Protein AF-A0ABD1EW38-F1 (afdb_monomer_lite)

Radius of gyration: 44.21 Å; chains: 1; bounding box: 106×52×132 Å

Sequence (226 aa):
MSGFGDNFDQGDVDPAAEFLAREQNELAGLEDELKPVAGTNVLINGDEPSNSAGSFEMIDNFEQDGFEKKDHSEQDNGLYDVKQENTYDAPSGVSPPASLRQPREEPEKIKKWREEQVKRLEEKDREEERKKEELREKAKKELEDWYRNHEETIAKTKAANRDAAKNAEKQFVADDDEIQPGTEWERIAKLCDFNPKAKPGSKDVSRLRSIILQMKQNPVTIKNKA

Foldseek 3Di:
DDDDDDDPPPDPCPPVNVVVVVVVVVVVVVVVVPDPPDDPPPDDDDDDDDDDPDDDDDPDDDDDDDDDDDDPPDDDDDDPPPPDDDDDDDDDDDDDPPPPPDPPPPPVVVVVVVVVVVVVVVVVVVVVVVVVVVVVVVVVVVVVVVVVVVVVVVVVVVVVVVVVVVVVVVVVVVLVPDPDPQCVLVNVLVPDDPPPDDDPPDDDCVVVNVVSVVCVVDPDPDDPDD

Structure (mmCIF, N/CA/C/O backbone):
data_AF-A0ABD1EW38-F1
#
_entry.id   AF-A0ABD1EW38-F1
#
loop_
_atom_site.group_PDB
_atom_site.id
_atom_site.type_symbol
_a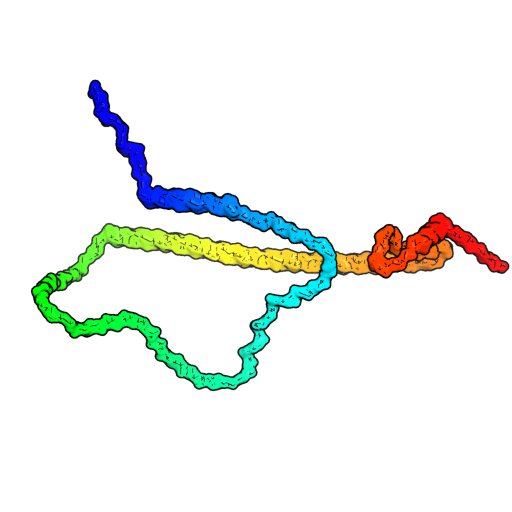tom_site.label_atom_id
_atom_site.label_alt_id
_atom_site.label_comp_id
_atom_site.label_asym_id
_atom_site.label_entity_id
_atom_site.label_seq_id
_atom_site.pdbx_PDB_ins_code
_atom_site.Cartn_x
_atom_site.Cartn_y
_atom_site.Cartn_z
_atom_site.occupancy
_atom_site.B_iso_or_equiv
_atom_site.auth_seq_id
_atom_site.auth_comp_id
_atom_site.auth_asym_id
_atom_site.auth_atom_id
_atom_site.pdbx_PDB_model_num
ATOM 1 N N . MET A 1 1 ? 68.117 39.600 -29.778 1.00 42.19 1 MET A N 1
ATOM 2 C CA . MET A 1 1 ? 66.986 39.653 -30.729 1.00 42.19 1 MET A CA 1
ATOM 3 C C . MET A 1 1 ? 66.535 38.208 -30.913 1.00 42.19 1 MET A C 1
ATOM 5 O O . MET A 1 1 ? 67.175 37.501 -31.669 1.00 42.19 1 MET A O 1
ATOM 9 N N . SER A 1 2 ? 65.753 37.604 -30.014 1.00 48.47 2 SER A N 1
ATOM 10 C CA . SER A 1 2 ? 64.351 37.871 -29.628 1.00 48.47 2 SER A CA 1
ATOM 11 C C . SER A 1 2 ? 63.367 37.745 -30.783 1.00 48.47 2 SER A C 1
ATOM 13 O O . SER A 1 2 ? 63.403 38.571 -31.688 1.00 48.47 2 SER A O 1
ATOM 15 N N . GLY A 1 3 ? 62.445 36.786 -30.640 1.00 49.97 3 GLY A N 1
ATOM 16 C CA . GLY A 1 3 ? 61.087 36.880 -31.171 1.00 49.97 3 GLY A CA 1
ATOM 17 C C . GLY A 1 3 ? 60.765 35.942 -32.325 1.00 49.97 3 GLY A C 1
ATOM 18 O O . GLY A 1 3 ? 60.740 36.395 -33.454 1.00 49.97 3 GLY A O 1
ATOM 19 N N . PHE A 1 4 ? 60.510 34.666 -32.031 1.00 47.41 4 PHE A N 1
ATOM 20 C CA . PHE A 1 4 ? 59.337 33.916 -32.518 1.00 47.41 4 PHE A CA 1
ATOM 21 C C . PHE A 1 4 ? 59.306 32.568 -31.780 1.00 47.41 4 PHE A C 1
ATOM 23 O O . PHE A 1 4 ? 59.492 31.493 -32.340 1.00 47.41 4 PHE A O 1
ATOM 30 N N . GLY A 1 5 ? 59.185 32.666 -30.456 1.00 47.59 5 GLY A N 1
ATOM 31 C CA . GLY A 1 5 ? 58.653 31.577 -29.657 1.00 47.59 5 GLY A CA 1
ATOM 32 C C . GLY A 1 5 ? 57.132 31.678 -29.673 1.00 47.59 5 GLY A C 1
ATOM 33 O O . GLY A 1 5 ? 56.605 32.787 -29.703 1.00 47.59 5 GLY A O 1
ATOM 34 N N . ASP A 1 6 ? 56.496 30.512 -29.622 1.00 52.41 6 ASP A N 1
ATOM 35 C CA . ASP A 1 6 ? 55.232 30.305 -28.918 1.00 52.41 6 ASP A CA 1
ATOM 36 C C . ASP A 1 6 ? 53.988 30.984 -29.514 1.00 52.41 6 ASP A C 1
ATOM 38 O O . ASP A 1 6 ? 53.591 32.053 -29.064 1.00 52.41 6 ASP A O 1
ATOM 42 N N . ASN A 1 7 ? 53.366 30.371 -30.539 1.00 46.62 7 ASN A N 1
ATOM 43 C CA . ASN A 1 7 ? 51.947 30.646 -30.832 1.00 46.62 7 ASN A CA 1
ATOM 44 C C . ASN A 1 7 ? 51.207 29.608 -31.710 1.00 46.62 7 ASN A C 1
ATOM 46 O O . ASN A 1 7 ? 50.314 29.980 -32.467 1.00 46.62 7 ASN A O 1
ATOM 50 N N . PHE A 1 8 ? 51.549 28.318 -31.636 1.00 43.34 8 PHE A N 1
ATOM 51 C CA . PHE A 1 8 ? 50.731 27.250 -32.249 1.00 43.34 8 PHE A CA 1
ATOM 52 C C . PHE A 1 8 ? 50.238 26.217 -31.225 1.00 43.34 8 PHE A C 1
ATOM 54 O O . PHE A 1 8 ? 49.874 25.110 -31.594 1.00 43.34 8 PHE A O 1
ATOM 61 N N . ASP A 1 9 ? 50.183 26.601 -29.947 1.00 47.38 9 ASP A N 1
ATOM 62 C CA . ASP A 1 9 ? 49.444 25.874 -28.905 1.00 47.38 9 ASP A CA 1
ATOM 63 C C . ASP A 1 9 ? 48.069 26.525 -28.660 1.00 47.38 9 ASP A C 1
ATOM 65 O O . ASP A 1 9 ? 47.615 26.715 -27.536 1.00 47.38 9 ASP A O 1
ATOM 69 N N . GLN A 1 10 ? 47.399 26.936 -29.741 1.00 47.84 10 GLN A N 1
ATOM 70 C CA . GLN A 1 10 ? 45.952 27.120 -29.712 1.00 47.84 10 GLN A CA 1
ATOM 71 C C . GLN A 1 10 ? 45.362 25.795 -30.156 1.00 47.84 10 GLN A C 1
ATOM 73 O O . GLN A 1 10 ? 45.361 25.485 -31.343 1.00 47.84 10 GLN A O 1
ATOM 78 N N . GLY A 1 11 ? 44.963 25.001 -29.161 1.00 50.56 11 GLY A N 1
ATOM 79 C CA . GLY A 1 11 ? 44.385 23.684 -29.352 1.00 50.56 11 GLY A CA 1
ATOM 80 C C . GLY A 1 11 ? 43.348 23.695 -30.464 1.00 50.56 11 GLY A C 1
ATOM 81 O O . GLY A 1 11 ? 42.432 24.518 -30.461 1.00 50.56 11 GLY A O 1
ATOM 82 N N . ASP A 1 12 ? 43.520 22.767 -31.401 1.00 53.47 12 ASP A N 1
ATOM 83 C CA . ASP A 1 12 ? 42.528 22.400 -32.400 1.00 53.47 12 ASP A CA 1
ATOM 84 C C . ASP A 1 12 ? 41.278 21.883 -31.671 1.00 53.47 12 ASP A C 1
ATOM 86 O O . ASP A 1 12 ? 41.083 20.681 -31.474 1.00 53.47 12 ASP A O 1
ATOM 90 N N . VAL A 1 13 ? 40.438 22.805 -31.199 1.00 58.38 13 VAL A N 1
ATOM 91 C CA . VAL A 1 13 ? 39.078 22.492 -30.785 1.00 58.38 13 VAL A CA 1
ATOM 92 C C . VAL A 1 13 ? 38.350 22.166 -32.078 1.00 58.38 13 VAL A C 1
ATOM 94 O O . VAL A 1 13 ? 38.091 23.043 -32.899 1.00 58.38 13 VAL A O 1
ATOM 97 N N . ASP A 1 14 ? 38.111 20.875 -32.292 1.00 75.50 14 ASP A N 1
ATOM 98 C CA . ASP A 1 14 ? 37.293 20.370 -33.389 1.00 75.50 14 ASP A CA 1
ATOM 99 C C . ASP A 1 14 ? 36.022 21.238 -33.500 1.00 75.50 14 ASP A C 1
ATOM 101 O O . ASP A 1 14 ? 35.303 21.377 -32.506 1.00 75.50 14 ASP A O 1
ATOM 105 N N . PRO A 1 15 ? 35.712 21.835 -34.665 1.00 77.31 15 PRO A N 1
ATOM 106 C CA . PRO A 1 15 ? 34.480 22.599 -34.857 1.00 77.31 15 PRO A CA 1
ATOM 107 C C . PRO A 1 15 ? 33.218 21.819 -34.449 1.00 77.31 15 PRO A C 1
ATOM 109 O O . PRO A 1 15 ? 32.228 22.415 -34.020 1.00 77.31 15 PRO A O 1
ATOM 112 N N . ALA A 1 16 ? 33.249 20.482 -34.525 1.00 70.31 16 ALA A N 1
ATOM 113 C CA . ALA A 1 16 ? 32.180 19.629 -34.015 1.00 70.31 16 ALA A CA 1
ATOM 114 C C . ALA A 1 16 ? 32.155 19.547 -32.477 1.00 70.31 16 ALA A C 1
ATOM 116 O O . ALA A 1 16 ? 31.078 19.430 -31.895 1.00 70.31 16 ALA A O 1
ATOM 117 N N . ALA A 1 17 ? 33.306 19.642 -31.807 1.00 77.62 17 ALA A N 1
ATOM 118 C CA . ALA A 1 17 ? 33.390 19.723 -30.351 1.00 77.62 17 ALA A CA 1
ATOM 119 C C . ALA A 1 17 ? 32.891 21.076 -29.826 1.00 77.62 17 ALA A C 1
ATOM 121 O O . ALA A 1 17 ? 32.200 21.104 -28.811 1.00 77.62 17 ALA A O 1
ATOM 122 N N . GLU A 1 18 ? 33.164 22.180 -30.529 1.00 79.56 18 GLU A N 1
ATOM 123 C CA . GLU A 1 18 ? 32.592 23.491 -30.191 1.00 79.56 18 GLU A CA 1
ATOM 124 C C . GLU A 1 18 ? 31.064 23.492 -30.364 1.00 79.56 18 GLU A C 1
ATOM 126 O O . GLU A 1 18 ? 30.341 23.976 -29.493 1.00 79.56 18 GLU A O 1
ATOM 131 N N . PHE A 1 19 ? 30.558 22.870 -31.436 1.00 79.12 19 PHE A N 1
ATOM 132 C CA . PHE A 1 19 ? 29.121 22.683 -31.652 1.00 79.12 19 PHE A CA 1
ATOM 133 C C . PHE A 1 19 ? 28.476 21.811 -30.563 1.00 79.12 19 PHE A C 1
ATOM 135 O O . PHE A 1 19 ? 27.473 22.208 -29.979 1.00 79.12 19 PHE A O 1
ATOM 142 N N . LEU A 1 20 ? 29.071 20.662 -30.224 1.00 81.81 20 LEU A N 1
ATOM 143 C CA . LEU A 1 20 ? 28.565 19.782 -29.164 1.00 81.81 20 LEU A CA 1
ATOM 144 C C . LEU A 1 20 ? 28.607 20.445 -27.784 1.00 81.81 20 LEU A C 1
ATOM 146 O O . LEU A 1 20 ? 27.665 20.285 -27.014 1.00 81.81 20 LEU A O 1
ATOM 150 N N . ALA A 1 21 ? 29.662 21.200 -27.471 1.00 80.56 21 ALA A N 1
ATOM 151 C CA . ALA A 1 21 ? 29.764 21.938 -26.216 1.00 80.56 21 ALA A CA 1
ATOM 152 C C . ALA A 1 21 ? 28.725 23.066 -26.139 1.00 80.56 21 ALA A C 1
ATOM 154 O O . ALA A 1 21 ? 28.136 23.291 -25.082 1.00 80.56 21 ALA A O 1
ATOM 155 N N . ARG A 1 22 ? 28.466 23.746 -27.262 1.00 81.31 22 ARG A N 1
ATOM 156 C CA . ARG A 1 22 ? 27.422 24.766 -27.368 1.00 81.31 22 ARG A CA 1
ATOM 157 C C . ARG A 1 22 ? 26.030 24.170 -27.157 1.00 81.31 22 ARG A C 1
ATOM 159 O O . ARG A 1 22 ? 25.308 24.675 -26.305 1.00 81.31 22 ARG A O 1
ATOM 166 N N . GLU A 1 23 ? 25.699 23.081 -27.851 1.00 83.00 23 GLU A N 1
ATOM 167 C CA . GLU A 1 23 ? 24.417 22.379 -27.688 1.00 83.00 23 GLU A CA 1
ATOM 168 C C . GLU A 1 23 ? 24.257 21.817 -26.266 1.00 83.00 23 GLU A C 1
ATOM 170 O O . GLU A 1 23 ? 23.194 21.938 -25.665 1.00 83.00 23 GLU A O 1
ATOM 175 N N . GLN A 1 24 ? 25.320 21.261 -25.673 1.00 78.31 24 GLN A N 1
ATOM 176 C CA . GLN A 1 24 ? 25.288 20.780 -24.288 1.00 78.31 24 GLN A CA 1
ATOM 177 C C . GLN A 1 24 ? 25.062 21.908 -23.278 1.00 78.31 24 GLN A C 1
ATOM 179 O O . GLN A 1 24 ? 24.311 21.719 -22.326 1.00 78.31 24 GLN A O 1
ATOM 184 N N . ASN A 1 25 ? 25.680 23.073 -23.473 1.00 78.75 25 ASN A N 1
ATOM 185 C CA . ASN A 1 25 ? 25.499 24.215 -22.579 1.00 78.75 25 ASN A CA 1
ATOM 186 C C . ASN A 1 25 ? 24.108 24.862 -22.742 1.00 78.75 25 ASN A C 1
ATOM 188 O O . ASN A 1 25 ? 23.533 25.337 -21.765 1.00 78.75 25 ASN A O 1
ATOM 192 N N . GLU A 1 26 ? 23.548 24.843 -23.956 1.00 74.19 26 GLU A N 1
ATOM 193 C CA . GLU A 1 26 ? 22.181 25.298 -24.245 1.00 74.19 26 GLU A CA 1
ATOM 194 C C . GLU A 1 26 ? 21.123 24.360 -23.627 1.00 74.19 26 GLU A C 1
ATOM 196 O O . GLU A 1 26 ? 20.129 24.833 -23.078 1.00 74.19 26 GLU A O 1
ATOM 201 N N . LEU A 1 27 ? 21.378 23.045 -23.599 1.00 63.34 27 LEU A N 1
ATOM 202 C CA . LEU A 1 27 ? 20.527 22.061 -22.914 1.00 63.34 27 LEU A CA 1
ATOM 203 C C . LEU A 1 27 ? 20.712 22.018 -21.389 1.00 63.34 27 LEU A C 1
ATOM 205 O O . LEU A 1 27 ? 19.748 21.738 -20.677 1.00 63.34 27 LEU A O 1
ATOM 209 N N . ALA A 1 28 ? 21.905 22.312 -20.867 1.00 65.62 28 ALA A N 1
ATOM 210 C CA . ALA A 1 28 ? 22.170 22.311 -19.425 1.00 65.62 28 ALA A CA 1
ATOM 211 C C . ALA A 1 28 ? 21.351 23.375 -18.668 1.00 65.62 28 ALA A C 1
ATOM 213 O O . ALA A 1 28 ? 21.029 23.190 -17.497 1.00 65.62 28 ALA A O 1
ATOM 214 N N . GLY A 1 29 ? 20.949 24.462 -19.338 1.00 58.62 29 GLY A N 1
ATOM 215 C CA . GLY A 1 29 ? 20.057 25.475 -18.763 1.00 58.62 29 GLY A CA 1
ATOM 216 C C . GLY A 1 29 ? 18.601 25.019 -18.585 1.00 58.62 29 GLY A C 1
ATOM 217 O O . GLY A 1 29 ? 17.886 25.596 -17.769 1.00 58.62 29 GLY A O 1
ATOM 218 N N . LEU A 1 30 ? 18.162 23.976 -19.303 1.00 54.97 30 LEU A N 1
ATOM 219 C CA . LEU A 1 30 ? 16.792 23.443 -19.227 1.00 54.97 30 LEU A CA 1
ATOM 220 C C . LEU A 1 30 ? 16.596 22.429 -18.087 1.00 54.97 30 LEU A C 1
ATOM 222 O O . LEU A 1 30 ? 15.458 22.173 -17.693 1.00 54.97 30 LEU A O 1
ATOM 226 N N . GLU A 1 31 ? 17.676 21.869 -17.531 1.00 56.38 31 GLU A N 1
ATOM 227 C CA . GLU A 1 31 ? 17.612 20.946 -16.387 1.00 56.38 31 GLU A CA 1
ATOM 228 C C . GLU A 1 31 ? 17.231 21.678 -15.084 1.00 56.38 31 GLU A C 1
ATOM 230 O O . GLU A 1 31 ? 16.456 21.151 -14.288 1.00 56.38 31 GLU A O 1
ATOM 235 N N . ASP A 1 32 ? 17.671 22.931 -14.910 1.00 57.16 32 ASP A N 1
ATOM 236 C CA . ASP A 1 32 ? 17.300 23.774 -13.760 1.00 57.16 32 ASP A CA 1
ATOM 237 C C . ASP A 1 32 ? 15.890 24.397 -13.883 1.00 57.16 32 ASP A C 1
ATOM 239 O O . ASP A 1 32 ? 15.266 24.742 -12.870 1.00 57.16 32 ASP A O 1
ATOM 243 N N . GLU A 1 33 ? 15.355 24.531 -15.105 1.00 55.47 33 GLU A N 1
ATOM 244 C CA . GLU A 1 33 ? 14.000 25.055 -15.357 1.00 55.47 33 GLU A CA 1
ATOM 245 C C . GLU A 1 33 ? 12.916 23.960 -15.251 1.00 55.47 33 GLU A C 1
ATOM 247 O O . GLU A 1 33 ? 11.763 24.243 -14.912 1.00 55.47 33 GLU A O 1
ATOM 252 N N . LEU A 1 34 ? 13.298 22.685 -15.407 1.00 54.19 34 LEU A N 1
ATOM 253 C CA . LEU A 1 34 ? 12.476 21.509 -15.106 1.00 54.19 34 LEU A CA 1
ATOM 254 C C . LEU A 1 34 ? 12.594 21.106 -13.628 1.00 54.19 34 LEU A C 1
ATOM 256 O O . LEU A 1 34 ? 12.925 19.970 -13.283 1.00 54.19 34 LEU A O 1
ATOM 260 N N . LYS A 1 35 ? 12.236 22.018 -12.715 1.00 53.41 35 LYS A N 1
ATOM 261 C CA . LYS A 1 35 ? 11.904 21.598 -11.347 1.00 53.41 35 LYS A CA 1
ATOM 262 C C . LYS A 1 35 ? 10.768 20.572 -11.422 1.00 53.41 35 LYS A C 1
ATOM 264 O O . LYS A 1 35 ? 9.719 20.890 -11.992 1.00 53.41 35 LYS A O 1
ATOM 269 N N . PRO A 1 36 ? 10.895 19.382 -10.806 1.00 47.97 36 PRO A N 1
ATOM 270 C CA . PRO A 1 36 ? 9.733 18.538 -10.601 1.00 47.97 36 PRO A CA 1
ATOM 271 C C . PRO A 1 36 ? 8.725 19.359 -9.799 1.00 47.97 36 PRO A C 1
ATOM 273 O O . PRO A 1 36 ? 9.062 19.912 -8.748 1.00 47.97 36 PRO A O 1
ATOM 276 N N . VAL A 1 37 ? 7.491 19.458 -10.296 1.00 46.19 37 VAL A N 1
ATOM 277 C CA . VAL A 1 37 ? 6.348 19.943 -9.518 1.00 46.19 37 VAL A CA 1
ATOM 278 C C . VAL A 1 37 ? 6.114 18.932 -8.394 1.00 46.19 37 VAL A C 1
ATOM 280 O O . VAL A 1 37 ? 5.260 18.053 -8.458 1.00 46.19 37 VAL A O 1
ATOM 283 N N . ALA A 1 38 ? 6.938 19.024 -7.357 1.00 48.84 38 ALA A N 1
ATOM 284 C CA . ALA A 1 38 ? 6.655 18.476 -6.055 1.00 48.84 38 ALA A CA 1
ATOM 285 C C . ALA A 1 38 ? 5.556 19.351 -5.449 1.00 48.84 38 ALA A C 1
ATOM 287 O O . ALA A 1 38 ? 5.786 20.500 -5.076 1.00 48.84 38 ALA A O 1
ATOM 288 N N . GLY A 1 39 ? 4.354 18.786 -5.364 1.00 46.09 39 GLY A N 1
ATOM 289 C CA . GLY A 1 39 ? 3.321 19.248 -4.447 1.00 46.09 39 GLY A CA 1
ATOM 290 C C . GLY A 1 39 ? 2.478 20.422 -4.935 1.00 46.09 39 GLY A C 1
ATOM 291 O O . GLY A 1 39 ? 2.501 21.497 -4.339 1.00 46.09 39 GLY A O 1
ATOM 292 N N . THR A 1 40 ? 1.588 20.177 -5.898 1.00 33.81 40 THR A N 1
ATOM 293 C CA . THR A 1 40 ? 0.265 20.807 -5.820 1.00 33.81 40 THR A CA 1
ATOM 294 C C . THR A 1 40 ? -0.461 20.213 -4.612 1.00 33.81 40 THR A C 1
ATOM 296 O O . THR A 1 40 ? -1.158 19.205 -4.694 1.00 33.81 40 THR A O 1
ATOM 299 N N . ASN A 1 41 ? -0.279 20.846 -3.452 1.00 42.56 41 ASN A N 1
ATOM 300 C CA . ASN A 1 41 ? -1.211 20.714 -2.341 1.00 42.56 41 ASN A CA 1
ATOM 301 C C . ASN A 1 41 ? -2.560 21.266 -2.808 1.00 42.56 41 ASN A C 1
ATOM 303 O O . ASN A 1 41 ? -2.842 22.460 -2.696 1.00 42.56 41 ASN A O 1
ATOM 307 N N . VAL A 1 42 ? -3.388 20.383 -3.358 1.00 34.72 42 VAL A N 1
ATOM 308 C CA . VAL A 1 42 ? -4.818 20.615 -3.485 1.00 34.72 42 VAL A CA 1
ATOM 309 C C . VAL A 1 42 ? -5.375 20.641 -2.062 1.00 34.72 42 VAL A C 1
ATOM 311 O O . VAL A 1 42 ? -5.525 19.616 -1.402 1.00 34.72 42 VAL A O 1
ATOM 314 N N . LEU A 1 43 ? -5.625 21.853 -1.569 1.00 46.25 43 LEU A N 1
ATOM 315 C CA . LEU A 1 43 ? -6.432 22.096 -0.383 1.00 46.25 43 LEU A CA 1
ATOM 316 C C . LEU A 1 43 ? -7.867 21.647 -0.688 1.00 46.25 43 LEU A C 1
ATOM 318 O O . LEU A 1 43 ? -8.637 22.404 -1.273 1.00 46.25 43 LEU A O 1
ATOM 322 N N . ILE A 1 44 ? -8.233 20.431 -0.287 1.00 33.53 44 ILE A N 1
ATOM 323 C CA . ILE A 1 44 ? -9.638 20.028 -0.177 1.00 33.53 44 ILE A CA 1
AT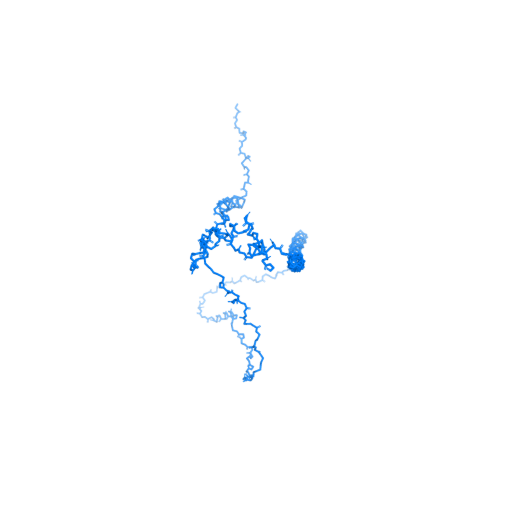OM 324 C C . ILE A 1 44 ? -9.978 19.968 1.309 1.00 33.53 44 ILE A C 1
ATOM 326 O O . ILE A 1 44 ? -9.680 19.012 2.023 1.00 33.53 44 ILE A O 1
ATOM 330 N N . ASN A 1 45 ? -10.587 21.063 1.764 1.00 36.66 45 ASN A N 1
ATOM 331 C CA . ASN A 1 45 ? -11.525 21.026 2.876 1.00 36.66 45 ASN A CA 1
ATOM 332 C C . ASN A 1 45 ? -12.635 20.031 2.518 1.00 36.66 45 ASN A C 1
ATOM 334 O O . ASN A 1 45 ? -13.095 20.009 1.380 1.00 36.66 45 ASN A O 1
ATOM 338 N N . GLY A 1 46 ? -12.997 19.184 3.479 1.00 43.19 46 GLY A N 1
ATOM 339 C CA . GLY A 1 46 ? -13.776 17.979 3.228 1.00 43.19 46 GLY A CA 1
ATOM 340 C C . GLY A 1 46 ? -15.174 18.188 2.654 1.00 43.19 46 GLY A C 1
ATOM 341 O O . GLY A 1 46 ? -15.828 19.179 2.951 1.00 43.19 46 GLY A O 1
ATOM 342 N N . ASP A 1 47 ? -15.624 17.187 1.901 1.00 37.28 47 ASP A N 1
ATOM 343 C CA . ASP A 1 47 ? -16.902 16.505 2.116 1.00 37.28 47 ASP A CA 1
ATOM 344 C C . ASP A 1 47 ? -16.906 15.165 1.345 1.00 37.28 47 ASP A C 1
ATOM 346 O O . ASP A 1 47 ? -16.300 15.075 0.283 1.00 37.28 47 ASP A O 1
ATOM 350 N N . GLU A 1 48 ? -17.534 14.148 1.944 1.00 38.19 48 GLU A N 1
ATOM 351 C CA . GLU A 1 48 ? -17.967 12.814 1.455 1.00 38.19 48 GLU A CA 1
ATOM 352 C C . GLU A 1 48 ? -17.176 11.939 0.434 1.00 38.19 48 GLU A C 1
ATOM 354 O O . GLU A 1 48 ? -16.640 12.407 -0.569 1.00 38.19 48 GLU A O 1
ATOM 359 N N . PRO A 1 49 ? -17.216 10.591 0.590 1.00 45.47 49 PRO A N 1
ATOM 360 C CA . PRO A 1 49 ? -16.684 9.652 -0.392 1.00 45.47 49 PRO A CA 1
ATOM 361 C C . PRO A 1 49 ? -17.738 9.293 -1.457 1.00 45.47 49 PRO A C 1
ATOM 363 O O . PRO A 1 49 ? -18.567 8.406 -1.255 1.00 45.47 49 PRO A O 1
ATOM 366 N N . SER A 1 50 ? -17.669 9.914 -2.635 1.00 41.47 50 SER A N 1
ATOM 367 C CA . SER A 1 50 ? -18.327 9.380 -3.834 1.00 41.47 50 SER A CA 1
ATOM 368 C C . SER A 1 50 ? -17.371 8.443 -4.571 1.00 41.47 50 SER A C 1
ATOM 370 O O . SER A 1 50 ? -16.329 8.862 -5.073 1.00 41.47 50 SER A O 1
ATOM 372 N N . ASN A 1 51 ? -17.746 7.166 -4.654 1.00 51.47 51 ASN A N 1
ATOM 373 C CA . ASN A 1 51 ? -17.113 6.169 -5.511 1.00 51.47 51 ASN A CA 1
ATOM 374 C C . ASN A 1 51 ? -17.039 6.669 -6.964 1.00 51.47 51 ASN A C 1
ATOM 376 O O . ASN A 1 51 ? -18.068 6.919 -7.585 1.00 51.47 51 ASN A O 1
ATOM 380 N N . SER A 1 52 ? -15.832 6.744 -7.521 1.00 46.59 52 SER A N 1
ATOM 381 C CA . SER A 1 52 ? -15.607 6.857 -8.966 1.00 46.59 52 SER A CA 1
ATOM 382 C C . SER A 1 52 ? -14.551 5.837 -9.390 1.00 46.59 52 SER A C 1
ATOM 384 O O . SER A 1 52 ? -13.469 6.177 -9.863 1.00 46.59 52 SER A O 1
ATOM 386 N N . ALA A 1 53 ? -14.871 4.560 -9.183 1.00 47.56 53 ALA A N 1
ATOM 387 C CA . ALA A 1 53 ? -14.281 3.471 -9.946 1.00 47.56 53 ALA A CA 1
ATOM 388 C C . ALA A 1 53 ? -15.062 3.378 -11.265 1.00 47.56 53 ALA A C 1
ATOM 390 O O . ALA A 1 53 ? -16.144 2.805 -11.310 1.00 47.56 53 ALA A O 1
ATOM 391 N N . GLY A 1 54 ? -14.559 4.023 -12.314 1.00 50.28 54 GLY A N 1
ATOM 392 C CA . GLY A 1 54 ? -15.233 4.049 -13.608 1.00 50.28 54 GLY A CA 1
ATOM 393 C C . GLY A 1 54 ? -14.406 4.757 -14.668 1.00 50.28 54 GLY A C 1
ATOM 394 O O . GLY A 1 54 ? -14.757 5.856 -15.073 1.00 50.28 54 GLY A O 1
ATOM 395 N N . SER A 1 55 ? -13.284 4.159 -15.082 1.00 50.22 55 SER A N 1
ATOM 396 C CA . SER A 1 55 ? -12.604 4.533 -16.335 1.00 50.22 55 SER A CA 1
ATO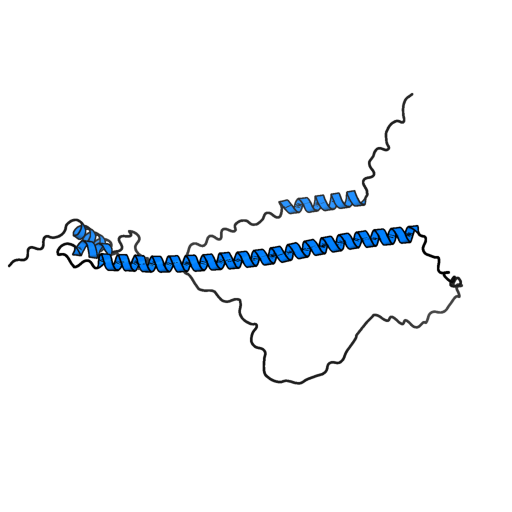M 397 C C . SER A 1 55 ? -11.642 3.447 -16.850 1.00 50.22 55 SER A C 1
ATOM 399 O O . SER A 1 55 ? -10.581 3.760 -17.390 1.00 50.22 55 SER A O 1
ATOM 401 N N . PHE A 1 56 ? -11.981 2.166 -16.688 1.00 41.78 56 PHE A N 1
ATOM 402 C CA . PHE A 1 56 ? -11.272 1.086 -17.382 1.00 41.78 56 PHE A CA 1
ATOM 403 C C . PHE A 1 56 ? -12.202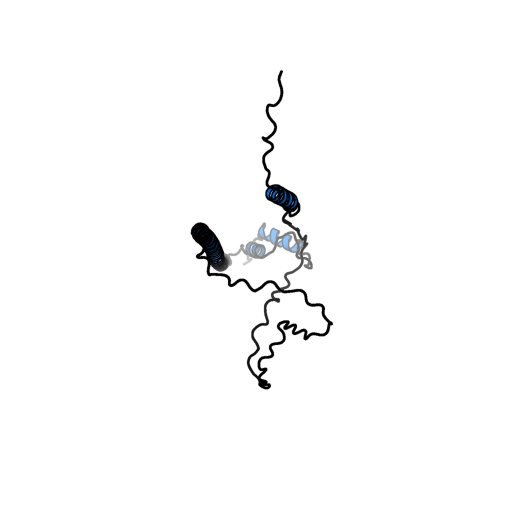 -0.103 -17.634 1.00 41.78 56 PHE A C 1
ATOM 405 O O . PHE A 1 56 ? -12.059 -1.153 -17.028 1.00 41.78 56 PHE A O 1
ATOM 412 N N . GLU A 1 57 ? -13.183 0.075 -18.513 1.00 46.41 57 GLU A N 1
ATOM 413 C CA . GLU A 1 57 ? -13.882 -1.031 -19.172 1.00 46.41 57 GLU A CA 1
ATOM 414 C C . GLU A 1 57 ? -14.175 -0.584 -20.608 1.00 46.41 57 GLU A C 1
ATOM 416 O O . GLU A 1 57 ? -14.533 0.580 -20.790 1.00 46.41 57 GLU A O 1
ATOM 421 N N . MET A 1 58 ? -13.964 -1.480 -21.591 1.00 55.78 58 MET A N 1
ATOM 422 C CA . MET A 1 58 ? -14.590 -1.575 -22.939 1.00 55.78 58 MET A CA 1
ATOM 423 C C . MET A 1 58 ? -13.641 -2.165 -24.012 1.00 55.78 58 MET A C 1
ATOM 425 O O . MET A 1 58 ? -13.505 -1.610 -25.099 1.00 55.78 58 MET A O 1
ATOM 429 N N . ILE A 1 59 ? -13.011 -3.318 -23.749 1.00 50.44 59 ILE A N 1
ATOM 430 C CA . ILE A 1 59 ? -12.512 -4.212 -24.814 1.00 50.44 59 ILE A CA 1
ATOM 431 C C . ILE A 1 59 ? -12.838 -5.651 -24.410 1.00 50.44 59 ILE A C 1
ATOM 433 O O . ILE A 1 59 ? -11.971 -6.369 -23.937 1.00 50.44 59 ILE A O 1
ATOM 437 N N . ASP A 1 60 ? -14.108 -6.038 -24.522 1.00 45.62 60 ASP A N 1
ATOM 438 C CA . ASP A 1 60 ? -14.499 -7.452 -24.602 1.00 45.62 60 ASP A CA 1
ATOM 439 C C . ASP A 1 60 ? -15.958 -7.550 -25.073 1.00 45.62 60 ASP A C 1
ATOM 441 O O . ASP A 1 60 ? -16.862 -7.785 -24.282 1.00 45.62 60 ASP A O 1
ATOM 445 N N . ASN A 1 61 ? -16.218 -7.236 -26.353 1.00 44.09 61 ASN A N 1
ATOM 446 C CA . ASN A 1 61 ? -17.472 -7.619 -27.024 1.00 44.09 61 ASN A CA 1
ATOM 447 C C . ASN A 1 61 ? -17.419 -7.408 -28.555 1.00 44.09 61 ASN A C 1
ATOM 449 O O . ASN A 1 61 ? -18.094 -6.532 -29.097 1.00 44.09 61 ASN A O 1
ATOM 453 N N . PHE A 1 62 ? -16.624 -8.198 -29.284 1.00 38.97 62 PHE A N 1
ATOM 454 C CA . PHE A 1 62 ? -16.781 -8.276 -30.745 1.00 38.97 62 PHE A CA 1
ATOM 455 C C . PHE A 1 62 ? -16.502 -9.681 -31.288 1.00 38.97 62 PHE A C 1
ATOM 457 O O . PHE A 1 62 ? -15.624 -9.889 -32.119 1.00 38.97 62 PHE A O 1
ATOM 464 N N . GLU A 1 63 ? -17.290 -10.652 -30.832 1.00 38.53 63 GLU A N 1
ATOM 465 C CA . GLU A 1 63 ? -17.569 -11.848 -31.621 1.00 38.53 63 GLU A CA 1
ATOM 466 C C . GLU A 1 63 ? -19.080 -11.951 -31.855 1.00 38.53 63 GLU A C 1
ATOM 468 O O . GLU A 1 63 ? -19.871 -11.816 -30.925 1.00 38.53 63 GLU A O 1
ATOM 473 N N . GLN A 1 64 ? -19.419 -12.231 -33.121 1.00 38.69 64 GLN A N 1
ATOM 474 C CA . GLN A 1 64 ? -20.685 -12.788 -33.609 1.00 38.69 64 GLN A CA 1
ATOM 475 C C . GLN A 1 64 ? -21.817 -11.801 -33.987 1.00 38.69 64 GLN A C 1
ATOM 477 O O . GLN A 1 64 ? -22.736 -11.557 -33.219 1.00 38.69 64 GLN A O 1
ATOM 482 N N . ASP A 1 65 ? -21.792 -11.264 -35.220 1.00 33.75 65 ASP A N 1
ATOM 483 C CA . ASP A 1 65 ? -22.600 -11.819 -36.331 1.00 33.75 65 ASP A CA 1
ATOM 484 C C . ASP A 1 65 ? -22.494 -11.008 -37.651 1.00 33.75 65 ASP A C 1
ATOM 486 O O . ASP A 1 65 ? -22.782 -9.818 -37.724 1.00 33.75 65 ASP A O 1
ATOM 490 N N . GLY A 1 66 ? -22.067 -11.722 -38.702 1.00 39.22 66 GLY A N 1
ATOM 491 C CA . GLY A 1 66 ? -22.278 -11.544 -40.149 1.00 39.22 66 GLY A CA 1
ATOM 492 C C . GLY A 1 66 ? -22.433 -10.164 -40.812 1.00 39.22 66 GLY A C 1
ATOM 493 O O . GLY A 1 66 ? -23.536 -9.631 -40.853 1.00 39.22 66 GLY A O 1
ATOM 494 N N . PHE A 1 67 ? -21.417 -9.742 -41.586 1.00 32.56 67 PHE A N 1
ATOM 495 C CA . PHE A 1 67 ? -21.640 -9.158 -42.924 1.00 32.56 67 PHE A CA 1
ATOM 496 C C . PHE A 1 67 ? -20.391 -9.248 -43.838 1.00 32.56 67 PHE A C 1
ATOM 498 O O . PHE A 1 67 ? -19.328 -8.737 -43.511 1.00 32.56 67 PHE A O 1
ATOM 505 N N . GLU A 1 68 ? -20.564 -9.957 -44.960 1.00 32.81 68 GLU A N 1
ATOM 506 C CA . GLU A 1 68 ? -19.807 -10.036 -46.229 1.00 32.81 68 GLU A CA 1
ATOM 507 C C . GLU A 1 68 ? -18.265 -9.925 -46.288 1.00 32.81 68 GLU A C 1
ATOM 509 O O . GLU A 1 68 ? -17.653 -8.871 -46.132 1.00 32.81 68 GLU A O 1
ATOM 514 N N . LYS A 1 69 ? -17.646 -11.029 -46.741 1.00 48.19 69 LYS A N 1
ATOM 515 C CA . LYS A 1 69 ? -16.303 -11.069 -47.337 1.00 48.19 69 LYS A CA 1
ATOM 516 C C . LYS A 1 69 ? -16.252 -10.214 -48.607 1.00 48.19 69 LYS A C 1
ATOM 518 O O . LYS A 1 69 ? -16.891 -10.556 -49.601 1.00 48.19 69 LYS A O 1
ATOM 523 N N . LYS A 1 70 ? -15.395 -9.196 -48.613 1.00 38.53 70 LYS A N 1
ATOM 524 C CA . LYS A 1 70 ? -14.853 -8.605 -49.838 1.00 38.53 70 LYS A CA 1
ATOM 525 C C . LYS A 1 70 ? -13.335 -8.736 -49.788 1.00 38.53 70 LYS A C 1
ATOM 527 O O . LYS A 1 70 ? -12.679 -8.047 -49.013 1.00 38.53 70 LYS A O 1
ATOM 532 N N . ASP A 1 71 ? -12.810 -9.668 -50.581 1.00 37.19 71 ASP A N 1
ATOM 533 C CA . ASP A 1 71 ? -11.390 -9.739 -50.921 1.00 37.19 71 ASP A CA 1
ATOM 534 C C . ASP A 1 71 ? -10.984 -8.396 -51.534 1.00 37.19 71 ASP A C 1
ATOM 536 O O . ASP A 1 71 ? -11.348 -8.080 -52.668 1.00 37.19 71 ASP A O 1
ATOM 540 N N . HIS A 1 72 ? -10.254 -7.586 -50.771 1.00 37.94 72 HIS A N 1
ATOM 541 C CA . HIS A 1 72 ? -9.488 -6.480 -51.322 1.00 37.94 72 HIS A CA 1
ATOM 542 C C . HIS A 1 72 ? -8.068 -6.981 -51.554 1.00 37.94 72 HIS A C 1
ATOM 544 O O . HIS A 1 72 ? -7.179 -6.865 -50.715 1.00 37.94 72 HIS A O 1
ATOM 550 N N . SER A 1 73 ? -7.919 -7.588 -52.729 1.00 37.25 73 SER A N 1
ATOM 551 C CA . SER A 1 73 ? -6.660 -7.757 -53.436 1.00 37.25 73 SER A CA 1
ATOM 552 C C . SER A 1 73 ? -5.831 -6.473 -53.385 1.00 37.25 73 SER A C 1
ATOM 554 O O . SER A 1 73 ? -6.341 -5.399 -53.713 1.00 37.25 73 SER A O 1
ATOM 556 N N . GLU A 1 74 ? -4.569 -6.630 -52.997 1.00 47.59 74 GLU A N 1
ATOM 557 C CA . GLU A 1 74 ? -3.393 -5.906 -53.489 1.00 47.59 74 GLU A CA 1
ATOM 558 C C . GLU A 1 74 ? -3.706 -4.708 -54.403 1.00 47.59 74 GLU A C 1
ATOM 560 O O . GLU A 1 74 ? -3.939 -4.854 -55.603 1.00 47.59 74 GLU A O 1
ATOM 565 N N . GLN A 1 75 ? -3.667 -3.505 -53.831 1.00 41.94 75 GLN A N 1
ATOM 566 C CA . GLN A 1 75 ? -3.436 -2.277 -54.588 1.00 41.94 75 GLN A CA 1
ATOM 567 C C . GLN A 1 75 ? -2.257 -1.538 -53.969 1.00 41.94 75 GLN A C 1
ATOM 569 O O . GLN A 1 75 ? -2.390 -0.623 -53.161 1.00 41.94 75 GLN A O 1
ATOM 574 N N . ASP A 1 76 ? -1.090 -2.021 -54.380 1.00 44.44 76 ASP A N 1
ATOM 575 C CA . ASP A 1 76 ? 0.099 -1.226 -54.646 1.00 44.44 76 ASP A CA 1
ATOM 576 C C . ASP A 1 76 ? -0.275 0.052 -55.427 1.00 44.44 76 ASP A C 1
ATOM 578 O O . ASP A 1 76 ? -0.904 -0.012 -56.483 1.00 44.44 76 ASP A O 1
ATOM 582 N N . ASN A 1 77 ? 0.037 1.210 -54.842 1.00 39.88 77 ASN A N 1
ATOM 583 C CA . ASN A 1 77 ? -0.041 2.560 -55.414 1.00 39.88 77 ASN A CA 1
ATOM 584 C C . ASN A 1 77 ? 0.677 3.508 -54.426 1.00 39.88 77 ASN A C 1
ATOM 586 O O . ASN A 1 77 ? 0.198 3.715 -53.318 1.00 39.88 77 ASN A O 1
ATOM 590 N N . GLY A 1 78 ? 1.811 4.140 -54.707 1.00 39.31 78 GLY A N 1
ATOM 591 C CA . GLY A 1 78 ? 2.645 4.091 -55.890 1.00 39.31 78 GLY A CA 1
ATOM 592 C C . GLY A 1 78 ? 4.058 4.535 -55.516 1.00 39.31 78 GLY A C 1
ATOM 593 O O . GLY A 1 78 ? 4.281 5.612 -54.962 1.00 39.31 78 GLY A O 1
ATOM 594 N N . LEU A 1 79 ? 5.011 3.666 -55.835 1.00 37.50 79 LEU A N 1
ATOM 595 C CA . LEU A 1 79 ? 6.403 4.015 -56.049 1.00 37.50 79 LEU A CA 1
ATOM 596 C C . LEU A 1 79 ? 6.460 5.034 -57.195 1.00 37.50 79 LEU A C 1
ATOM 598 O O . LEU A 1 79 ? 5.893 4.810 -58.262 1.00 37.50 79 LEU A O 1
ATOM 602 N N . TYR A 1 80 ? 7.120 6.163 -56.967 1.00 42.81 80 TYR A N 1
ATOM 603 C CA . TYR A 1 80 ? 7.315 7.227 -57.949 1.00 42.81 80 TYR A CA 1
ATOM 604 C C . TYR A 1 80 ? 8.215 6.731 -59.102 1.00 42.81 80 TYR A C 1
ATOM 606 O O . TYR A 1 80 ? 9.417 6.986 -59.121 1.00 42.81 80 TYR A O 1
ATOM 614 N N . ASP A 1 81 ? 7.644 5.995 -60.058 1.00 43.38 81 ASP A N 1
ATOM 615 C CA . ASP A 1 81 ? 8.250 5.696 -61.359 1.00 43.38 81 ASP A CA 1
ATOM 616 C C . ASP A 1 81 ? 7.993 6.885 -62.295 1.00 43.38 81 ASP A C 1
ATOM 618 O O . ASP A 1 81 ? 7.002 6.950 -63.024 1.00 43.38 81 ASP A O 1
ATOM 622 N N . VAL A 1 82 ? 8.872 7.889 -62.238 1.00 40.56 82 VAL A N 1
ATOM 623 C CA . VAL A 1 82 ? 8.911 8.945 -63.255 1.00 40.56 82 VAL A CA 1
ATOM 624 C C . VAL A 1 82 ? 9.610 8.379 -64.491 1.00 40.56 82 VAL A C 1
ATOM 626 O O . VAL A 1 82 ? 10.808 8.562 -64.699 1.00 40.56 82 VAL A O 1
ATOM 629 N N . LYS A 1 83 ? 8.833 7.725 -65.356 1.00 40.47 83 LYS A N 1
ATOM 630 C CA . LYS A 1 83 ? 9.135 7.659 -66.789 1.00 40.47 83 LYS A CA 1
ATOM 631 C C . LYS A 1 83 ? 8.713 8.977 -67.430 1.00 40.47 83 LYS A C 1
ATOM 633 O O . LYS A 1 83 ? 7.563 9.144 -67.826 1.00 40.47 83 LYS A O 1
ATOM 638 N N . GLN A 1 84 ? 9.641 9.925 -67.531 1.00 41.91 84 GLN A N 1
ATOM 639 C CA . GLN A 1 84 ? 9.515 11.017 -68.496 1.00 41.91 84 GLN A CA 1
ATOM 640 C C . GLN A 1 84 ? 10.105 10.547 -69.827 1.00 41.91 84 GLN A C 1
ATOM 642 O O . GLN A 1 84 ? 11.320 10.466 -69.990 1.00 41.91 84 GLN A O 1
ATOM 647 N N . GLU A 1 85 ? 9.223 10.206 -70.766 1.00 39.03 85 GLU A N 1
ATOM 648 C CA . GLU A 1 85 ? 9.578 10.113 -72.178 1.00 39.03 85 GLU A CA 1
ATOM 649 C C . GLU A 1 85 ? 9.821 11.518 -72.761 1.00 39.03 85 GLU A C 1
ATOM 651 O O . GLU A 1 85 ? 9.168 12.499 -72.407 1.00 39.03 85 GLU A O 1
ATOM 656 N N . ASN A 1 86 ? 10.823 11.584 -73.637 1.00 44.91 86 ASN A N 1
ATOM 657 C CA . ASN A 1 86 ? 11.440 12.766 -74.234 1.00 44.91 86 ASN A CA 1
ATOM 658 C C . ASN A 1 86 ? 10.482 13.673 -75.017 1.00 44.91 86 ASN A C 1
ATOM 660 O O . ASN A 1 86 ? 9.736 13.180 -75.856 1.00 44.91 86 ASN A O 1
ATOM 664 N N . THR A 1 87 ? 10.680 14.996 -74.939 1.00 45.69 87 THR A N 1
ATOM 665 C CA . THR A 1 87 ? 10.678 15.888 -76.122 1.00 45.69 87 THR A CA 1
ATOM 666 C C . THR A 1 87 ? 11.410 17.197 -75.799 1.00 45.69 87 THR A C 1
ATOM 668 O O . THR A 1 87 ? 10.768 18.168 -75.425 1.00 45.69 87 THR A O 1
ATOM 671 N N . TYR A 1 88 ? 12.735 17.250 -75.975 1.00 44.94 88 TYR A N 1
ATOM 672 C CA . TYR A 1 88 ? 13.434 18.503 -76.294 1.00 44.94 88 TYR A CA 1
ATOM 673 C C . TYR A 1 88 ? 14.584 18.216 -77.261 1.00 44.94 88 TYR A C 1
ATOM 675 O O . TYR A 1 88 ? 15.367 17.287 -77.074 1.00 44.94 88 TYR A O 1
ATOM 683 N N . ASP A 1 89 ? 14.592 19.004 -78.329 1.00 45.78 89 ASP A N 1
ATOM 684 C CA . ASP A 1 89 ? 15.498 18.981 -79.472 1.00 45.78 89 ASP A CA 1
ATOM 685 C C . ASP A 1 89 ? 16.973 19.165 -79.057 1.00 45.78 89 ASP A C 1
ATOM 687 O O . ASP A 1 89 ? 17.281 19.844 -78.076 1.00 45.78 89 ASP A O 1
ATOM 691 N N . ALA A 1 90 ? 17.883 18.535 -79.798 1.00 45.94 90 ALA A N 1
ATOM 692 C CA . ALA A 1 90 ? 19.305 18.380 -79.466 1.00 45.94 90 ALA A CA 1
ATOM 693 C C . ALA A 1 90 ? 20.103 19.714 -79.442 1.00 45.94 90 ALA A C 1
ATOM 695 O O . ALA A 1 90 ? 19.686 20.710 -80.033 1.00 45.94 90 ALA A O 1
ATOM 696 N N . PRO A 1 91 ? 21.312 19.734 -78.839 1.00 50.44 91 PRO A N 1
ATOM 697 C CA . PRO A 1 91 ? 22.474 19.302 -79.622 1.00 50.44 91 PRO A CA 1
ATOM 698 C C . PRO A 1 91 ? 23.387 18.304 -78.890 1.00 50.44 91 PRO A C 1
ATOM 700 O O . PRO A 1 91 ? 23.667 18.425 -77.700 1.00 50.44 91 PRO A O 1
ATOM 703 N N . SER A 1 92 ? 23.881 17.324 -79.652 1.00 56.03 92 SER A N 1
ATOM 704 C CA . SER A 1 92 ? 24.833 16.282 -79.253 1.00 56.03 92 SER A CA 1
ATOM 705 C C . SER A 1 92 ? 26.009 16.800 -78.416 1.00 56.03 92 SER A C 1
ATOM 707 O O . SER A 1 92 ? 26.965 17.362 -78.948 1.00 56.03 92 SER A O 1
ATOM 709 N N . GLY A 1 93 ? 25.980 16.511 -77.115 1.00 49.56 93 GLY A N 1
ATOM 710 C CA . GLY A 1 93 ? 27.152 16.497 -76.245 1.00 49.56 93 GLY A CA 1
ATOM 711 C C . GLY A 1 93 ? 27.642 15.060 -76.087 1.00 49.56 93 GLY A C 1
ATOM 712 O O . GLY A 1 93 ? 26.936 14.210 -75.552 1.00 49.56 93 GLY A O 1
ATOM 713 N N . VAL A 1 94 ? 28.837 14.774 -76.598 1.00 57.62 94 VAL A N 1
ATOM 714 C CA . VAL A 1 94 ? 29.508 13.469 -76.527 1.00 57.62 94 VAL A CA 1
ATOM 715 C C . VAL A 1 94 ? 29.553 12.975 -75.074 1.00 57.62 94 VAL A C 1
ATOM 717 O O . VAL A 1 94 ? 30.237 13.562 -74.239 1.00 57.62 94 VAL A O 1
ATOM 720 N N . SER A 1 95 ? 28.835 11.893 -74.762 1.00 61.44 95 SER A N 1
ATOM 721 C CA . SER A 1 95 ? 29.003 11.195 -73.483 1.00 61.44 95 SER A CA 1
ATOM 722 C C . SER A 1 95 ? 30.383 10.523 -73.462 1.00 61.44 95 SER A C 1
ATOM 724 O O . SER A 1 95 ? 30.737 9.872 -74.450 1.00 61.44 95 SER A O 1
ATOM 726 N N . PRO A 1 96 ? 31.183 10.645 -72.383 1.00 65.06 96 PRO A N 1
ATOM 727 C CA . PRO A 1 96 ? 32.433 9.902 -72.281 1.00 65.06 96 PRO A CA 1
ATOM 728 C C . PRO A 1 96 ? 32.120 8.399 -72.309 1.00 65.06 96 PRO A C 1
ATOM 730 O O . PRO A 1 96 ? 31.118 7.987 -71.715 1.00 65.06 96 PRO A O 1
ATOM 733 N N . PRO A 1 97 ? 32.941 7.561 -72.966 1.00 60.25 97 PRO A N 1
ATOM 734 C CA . PRO A 1 97 ? 32.699 6.127 -72.997 1.00 60.25 97 PRO A CA 1
ATOM 735 C C . PRO A 1 97 ? 32.631 5.593 -71.564 1.00 60.25 97 PRO A C 1
ATOM 737 O O . PRO A 1 97 ? 33.475 5.935 -70.730 1.00 60.25 97 PRO A O 1
ATOM 740 N N . ALA A 1 98 ? 31.620 4.765 -71.281 1.00 62.91 98 ALA A N 1
ATOM 741 C CA . ALA A 1 98 ? 31.498 4.040 -70.026 1.00 62.91 98 ALA A CA 1
ATOM 742 C C . ALA A 1 98 ? 32.769 3.210 -69.829 1.00 62.91 98 ALA A C 1
ATOM 744 O O . ALA A 1 98 ? 32.949 2.150 -70.426 1.00 62.91 98 ALA A O 1
ATOM 745 N N . SER A 1 99 ? 33.691 3.750 -69.036 1.00 58.41 99 SER A N 1
ATOM 746 C CA . SER A 1 99 ? 34.932 3.081 -68.695 1.00 58.41 99 SER A CA 1
ATOM 747 C C . SER A 1 99 ? 34.543 1.797 -67.976 1.00 58.41 99 SER A C 1
ATOM 749 O O . SER A 1 99 ? 33.951 1.855 -66.895 1.00 58.41 99 SER A O 1
ATOM 751 N N . LEU A 1 100 ? 34.805 0.650 -68.609 1.00 56.97 100 LEU A N 1
ATOM 752 C CA . LEU A 1 100 ? 34.683 -0.666 -67.996 1.00 56.97 100 LEU A CA 1
ATOM 753 C C . LEU A 1 100 ? 35.429 -0.597 -66.663 1.00 56.97 100 LEU A C 1
ATOM 755 O O . LEU A 1 100 ? 36.661 -0.569 -66.638 1.00 56.97 100 LEU A O 1
ATOM 759 N N . ARG A 1 101 ? 34.685 -0.499 -65.553 1.00 61.31 101 ARG A N 1
ATOM 760 C CA . ARG A 1 101 ? 35.251 -0.574 -64.209 1.00 61.31 101 ARG A CA 1
ATOM 761 C C . ARG A 1 101 ? 35.793 -1.988 -64.063 1.00 61.31 101 ARG A C 1
ATOM 763 O O . ARG A 1 101 ? 35.071 -2.898 -63.675 1.00 61.31 101 ARG A O 1
ATOM 770 N N . GLN A 1 102 ? 37.057 -2.166 -64.435 1.00 54.84 102 GLN A N 1
ATOM 771 C CA . GLN A 1 102 ? 37.868 -3.310 -64.042 1.00 54.84 102 GLN A CA 1
ATOM 772 C C . GLN A 1 102 ? 37.598 -3.551 -62.549 1.00 54.84 102 GLN A C 1
ATOM 774 O O . GLN A 1 102 ? 37.669 -2.570 -61.794 1.00 54.84 102 GLN A O 1
ATOM 779 N N . PRO A 1 103 ? 37.251 -4.776 -62.111 1.00 55.81 103 PRO A N 1
ATOM 780 C CA . PRO A 1 103 ? 37.135 -5.089 -60.696 1.00 55.81 103 PRO A CA 1
ATOM 781 C C . PRO A 1 103 ? 38.501 -4.833 -60.059 1.00 55.81 103 PRO A C 1
ATOM 783 O O . PRO A 1 103 ? 39.408 -5.655 -60.136 1.00 55.81 103 PRO A O 1
ATOM 786 N N . ARG A 1 104 ? 38.703 -3.631 -59.516 1.00 58.56 104 ARG A N 1
ATOM 787 C CA . ARG A 1 104 ? 39.887 -3.331 -58.723 1.00 58.56 104 ARG A CA 1
ATOM 788 C C . ARG A 1 104 ? 39.703 -4.136 -57.453 1.00 58.56 104 ARG A C 1
ATOM 790 O O . ARG A 1 104 ? 38.786 -3.839 -56.691 1.00 58.56 104 ARG A O 1
ATOM 797 N N . GLU A 1 105 ? 40.520 -5.169 -57.273 1.00 64.88 105 GLU A N 1
ATOM 798 C CA . GLU A 1 105 ? 40.608 -5.885 -56.005 1.00 64.88 105 GLU A CA 1
ATOM 799 C C . GLU A 1 105 ? 40.726 -4.838 -54.896 1.00 64.88 105 GLU A C 1
ATOM 801 O O . GLU A 1 105 ? 41.587 -3.953 -54.958 1.00 64.88 105 GLU A O 1
ATOM 806 N N . GLU A 1 106 ? 39.774 -4.852 -53.958 1.00 60.88 106 GLU A N 1
ATOM 807 C CA . GLU A 1 106 ? 39.715 -3.832 -52.918 1.00 60.88 106 GLU A CA 1
ATOM 808 C C . GLU A 1 106 ? 41.074 -3.786 -52.203 1.00 60.88 106 GLU A C 1
ATOM 810 O O . GLU A 1 106 ? 41.562 -4.833 -51.763 1.00 60.88 106 GLU A O 1
ATOM 815 N N . PRO A 1 107 ? 41.719 -2.611 -52.095 1.00 76.31 107 PRO A N 1
ATOM 816 C CA . PRO A 1 107 ? 43.027 -2.526 -51.470 1.00 76.31 107 PRO A CA 1
ATOM 817 C C . PRO A 1 107 ? 42.920 -2.991 -50.015 1.00 76.31 107 PRO A C 1
ATOM 819 O O . PRO A 1 107 ? 42.029 -2.561 -49.287 1.00 76.31 107 PRO A O 1
ATOM 822 N N . GLU A 1 108 ? 43.855 -3.837 -49.580 1.00 73.12 108 GLU A N 1
ATOM 823 C CA . GLU A 1 108 ? 43.869 -4.509 -48.266 1.00 73.12 108 GLU A CA 1
ATOM 824 C C . GLU A 1 108 ? 43.635 -3.567 -47.067 1.00 73.12 108 GLU A C 1
ATOM 826 O O . GLU A 1 108 ? 43.086 -3.966 -46.045 1.00 73.12 108 GLU A O 1
ATOM 831 N N . LYS A 1 109 ? 43.998 -2.285 -47.192 1.00 78.56 109 LYS A N 1
ATOM 832 C CA . LYS A 1 109 ? 43.719 -1.256 -46.177 1.00 78.56 109 LYS A CA 1
ATOM 833 C C . LYS A 1 109 ? 42.221 -0.971 -46.004 1.00 78.56 109 LYS A C 1
ATOM 835 O O . LYS A 1 109 ? 41.775 -0.775 -44.881 1.00 78.56 109 LYS A O 1
ATOM 840 N N . ILE A 1 110 ? 41.451 -0.954 -47.094 1.00 80.56 110 ILE A N 1
ATOM 841 C CA . ILE A 1 110 ? 39.995 -0.747 -47.063 1.00 80.56 110 ILE A CA 1
ATOM 842 C C . ILE A 1 110 ? 39.297 -1.986 -46.498 1.00 80.56 110 ILE A C 1
ATOM 844 O O . ILE A 1 110 ? 38.346 -1.831 -45.739 1.00 80.56 110 ILE A O 1
ATOM 848 N N . LYS A 1 111 ? 39.797 -3.194 -46.794 1.00 85.19 111 LYS A N 1
ATOM 849 C CA . LYS A 1 111 ? 39.289 -4.431 -46.181 1.00 85.19 111 LYS A CA 1
ATOM 850 C C . LYS A 1 111 ? 39.456 -4.405 -44.662 1.00 85.19 111 LYS A C 1
ATOM 852 O O . LYS A 1 111 ? 38.465 -4.509 -43.950 1.00 85.19 111 LYS A O 1
ATOM 857 N N . LYS A 1 112 ? 40.673 -4.125 -44.179 1.00 88.19 112 LYS A N 1
ATOM 858 C CA . LYS A 1 112 ? 40.951 -3.975 -42.739 1.00 8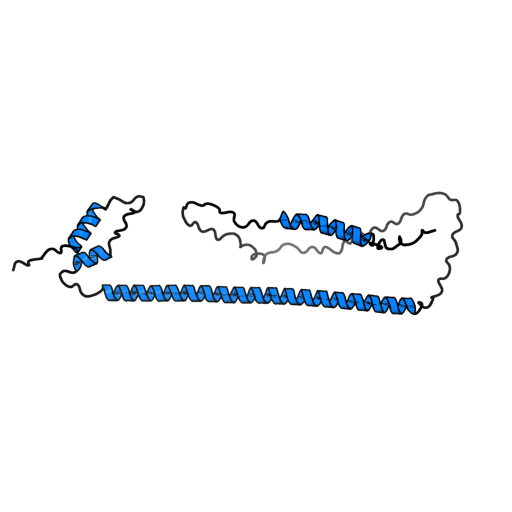8.19 112 LYS A CA 1
ATOM 859 C C . LYS A 1 112 ? 40.089 -2.895 -42.087 1.00 88.19 112 LYS A C 1
ATOM 861 O O . LYS A 1 112 ? 39.522 -3.126 -41.030 1.00 88.19 112 LYS A O 1
ATOM 866 N N . TRP A 1 113 ? 39.924 -1.747 -42.744 1.00 91.75 113 TRP A N 1
ATOM 867 C CA . TRP A 1 113 ? 39.058 -0.683 -42.237 1.00 91.75 113 TRP A CA 1
ATOM 868 C C . TRP A 1 113 ? 37.585 -1.110 -42.155 1.00 91.75 113 TRP A C 1
ATOM 870 O O . TRP A 1 113 ? 36.928 -0.832 -41.157 1.00 91.75 113 TRP A O 1
ATOM 880 N N . ARG A 1 114 ? 37.057 -1.815 -43.164 1.00 91.19 114 ARG A N 1
ATOM 881 C CA . ARG A 1 114 ? 35.684 -2.341 -43.125 1.00 91.19 114 ARG A CA 1
ATOM 882 C C . ARG A 1 114 ? 35.506 -3.376 -42.022 1.00 91.19 114 ARG A C 1
ATOM 884 O O . ARG A 1 114 ? 34.516 -3.305 -41.307 1.00 91.19 114 ARG A O 1
ATOM 891 N N . GLU A 1 115 ? 36.458 -4.287 -41.858 1.00 89.69 115 GLU A N 1
ATOM 892 C CA . GLU A 1 115 ? 36.446 -5.278 -40.777 1.00 89.69 115 GLU A CA 1
ATOM 893 C C . GLU A 1 115 ? 36.467 -4.604 -39.395 1.00 89.69 115 GLU A C 1
ATOM 895 O O . GLU A 1 115 ? 35.670 -4.954 -38.527 1.00 89.69 115 GLU A O 1
ATOM 900 N N . GLU A 1 116 ? 37.308 -3.585 -39.200 1.00 90.88 116 GLU A N 1
ATOM 901 C CA . GLU A 1 116 ? 37.359 -2.801 -37.959 1.00 90.88 116 GLU A CA 1
ATOM 902 C C . GLU A 1 116 ? 36.060 -2.017 -37.701 1.00 90.88 116 GLU A C 1
ATOM 904 O O . GLU A 1 116 ? 35.590 -1.968 -36.563 1.00 90.88 116 GLU A O 1
ATOM 909 N N . GLN A 1 117 ? 35.451 -1.426 -38.736 1.00 94.19 117 GLN A N 1
ATOM 910 C CA . GLN A 1 117 ? 34.166 -0.724 -38.616 1.00 94.19 117 GLN A CA 1
ATOM 911 C C . GLN A 1 117 ? 33.017 -1.678 -38.292 1.00 94.19 117 GLN A C 1
ATOM 913 O O . GLN A 1 117 ? 32.230 -1.385 -37.393 1.00 94.19 117 GLN A O 1
ATOM 918 N N . VAL A 1 118 ? 32.940 -2.820 -38.981 1.00 95.12 118 VAL A N 1
ATOM 919 C CA . VAL A 1 118 ? 31.934 -3.858 -38.717 1.00 95.12 118 VAL A CA 1
ATOM 920 C C . VAL A 1 118 ? 32.076 -4.363 -37.287 1.00 95.12 118 VAL A C 1
ATOM 922 O O . VAL A 1 118 ? 31.090 -4.391 -36.560 1.00 95.12 118 VAL A O 1
ATOM 925 N N . LYS A 1 119 ? 33.301 -4.655 -36.840 1.00 95.69 119 LYS A N 1
ATOM 926 C CA . LYS A 1 119 ? 33.558 -5.093 -35.465 1.00 95.69 119 LYS A CA 1
ATOM 927 C C . LYS A 1 119 ? 33.150 -4.041 -34.430 1.00 95.69 119 LYS A C 1
ATOM 929 O O . LYS A 1 119 ? 32.580 -4.381 -33.397 1.00 95.69 119 LYS A O 1
ATOM 934 N N . ARG A 1 120 ? 33.435 -2.760 -34.692 1.00 95.69 120 ARG A N 1
ATOM 935 C CA . ARG A 1 120 ? 33.032 -1.658 -33.806 1.00 95.69 120 ARG A CA 1
ATOM 936 C C . ARG A 1 120 ? 31.513 -1.500 -33.748 1.00 95.69 120 ARG A C 1
ATOM 938 O O . ARG A 1 120 ? 30.992 -1.170 -32.687 1.00 95.69 120 ARG A O 1
ATOM 945 N N . LEU A 1 121 ? 30.825 -1.682 -34.874 1.00 95.19 121 LEU A N 1
ATOM 946 C CA . LEU A 1 121 ? 29.367 -1.623 -34.928 1.00 95.19 121 LEU A CA 1
ATOM 947 C C . LEU A 1 121 ? 28.754 -2.796 -34.161 1.00 95.19 121 LEU A C 1
ATOM 949 O O . LEU A 1 121 ? 27.946 -2.573 -33.274 1.00 95.19 121 LEU A O 1
ATOM 953 N N . GLU A 1 122 ? 29.247 -4.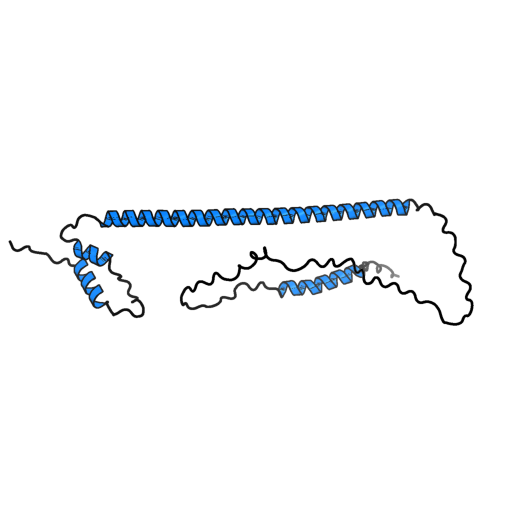011 -34.393 1.00 95.69 122 GLU A N 1
ATOM 954 C CA . GLU A 1 122 ? 28.807 -5.213 -33.680 1.00 95.69 122 GLU A CA 1
ATOM 955 C C . GLU A 1 122 ? 29.000 -5.098 -32.157 1.00 95.69 122 GLU A C 1
ATOM 957 O O . GLU A 1 122 ? 28.174 -5.568 -31.378 1.00 95.69 122 GLU A O 1
ATOM 962 N N . GLU A 1 123 ? 30.084 -4.464 -31.699 1.00 95.56 123 GLU A N 1
ATOM 963 C CA . GLU A 1 123 ? 30.294 -4.217 -30.270 1.00 95.56 123 GLU A CA 1
ATOM 964 C C . GLU A 1 123 ? 29.294 -3.210 -29.687 1.00 95.56 123 GLU A C 1
ATOM 966 O O . GLU A 1 123 ? 28.819 -3.414 -28.568 1.00 95.56 123 GLU A O 1
ATOM 971 N N . LYS A 1 124 ? 28.927 -2.170 -30.445 1.00 96.19 124 LYS A N 1
ATOM 972 C CA . LYS A 1 124 ? 27.877 -1.225 -30.039 1.00 96.19 124 LYS A CA 1
ATOM 973 C C . LYS A 1 124 ? 26.505 -1.886 -30.006 1.00 96.19 124 LYS A C 1
ATOM 975 O O . LYS A 1 124 ? 25.819 -1.759 -28.998 1.00 96.19 124 LYS A O 1
ATOM 980 N N . ASP A 1 125 ? 26.155 -2.635 -31.047 1.00 96.38 125 ASP A N 1
ATOM 981 C CA . ASP A 1 125 ? 24.879 -3.350 -31.133 1.00 96.38 125 ASP A CA 1
ATOM 982 C C . ASP A 1 125 ? 24.732 -4.316 -29.947 1.00 96.38 125 ASP A C 1
ATOM 984 O O . ASP A 1 125 ? 23.697 -4.353 -29.283 1.00 96.38 125 ASP A O 1
ATOM 988 N N . ARG A 1 126 ? 25.816 -5.015 -29.582 1.00 96.12 126 ARG A N 1
ATOM 989 C CA . ARG A 1 126 ? 25.850 -5.893 -28.404 1.00 96.12 126 ARG A CA 1
ATOM 990 C C . ARG A 1 126 ? 25.655 -5.137 -27.089 1.00 96.12 126 ARG A C 1
ATOM 992 O O . ARG A 1 126 ? 25.003 -5.646 -26.179 1.00 96.12 126 ARG A O 1
ATOM 999 N N . GLU A 1 127 ? 26.240 -3.949 -26.948 1.00 95.31 127 GLU A N 1
ATOM 1000 C CA . GLU A 1 127 ? 26.056 -3.128 -25.746 1.00 95.31 127 GLU A CA 1
ATOM 1001 C C . GLU A 1 127 ? 24.618 -2.595 -25.640 1.00 95.31 127 GLU A C 1
ATOM 1003 O O . GLU A 1 127 ? 24.045 -2.573 -24.547 1.00 95.31 127 GLU A O 1
ATOM 1008 N N . GLU A 1 128 ? 24.020 -2.201 -26.764 1.00 95.00 128 GLU A N 1
ATOM 1009 C CA . GLU A 1 128 ? 22.623 -1.773 -26.839 1.00 95.00 128 GLU A CA 1
ATOM 1010 C C . GLU A 1 128 ? 21.660 -2.915 -26.502 1.00 95.00 128 GLU A C 1
ATOM 1012 O O . GLU A 1 128 ? 20.744 -2.726 -25.696 1.00 95.00 128 GLU A O 1
ATOM 1017 N N . GLU A 1 129 ? 21.894 -4.113 -27.043 1.00 95.69 129 GLU A N 1
ATOM 1018 C CA . GLU A 1 129 ? 21.116 -5.306 -26.707 1.00 95.69 129 GLU A CA 1
ATOM 1019 C C . GLU A 1 129 ? 21.218 -5.642 -25.218 1.00 95.69 129 GLU A C 1
ATOM 1021 O O . GLU A 1 129 ? 20.187 -5.854 -24.573 1.00 95.69 129 GLU A O 1
ATOM 1026 N N . ARG A 1 130 ? 22.426 -5.585 -24.639 1.00 97.25 130 ARG A N 1
ATOM 1027 C CA . ARG A 1 130 ? 22.621 -5.825 -23.203 1.00 97.25 130 ARG A CA 1
ATOM 1028 C C . ARG A 1 130 ? 21.855 -4.812 -22.354 1.00 97.25 130 ARG A C 1
ATOM 1030 O O . ARG A 1 130 ? 21.137 -5.202 -21.439 1.00 97.25 130 ARG A O 1
ATOM 1037 N N . LYS A 1 131 ? 21.947 -3.516 -22.673 1.00 96.44 131 LYS A N 1
ATOM 1038 C CA . LYS A 1 131 ? 21.200 -2.465 -21.955 1.00 96.44 131 LYS A CA 1
ATOM 1039 C C . LYS A 1 131 ? 19.692 -2.666 -22.083 1.00 96.44 131 LYS A C 1
ATOM 1041 O O . LYS A 1 131 ? 18.960 -2.491 -21.112 1.00 96.44 131 LYS A O 1
ATOM 1046 N N . LYS A 1 132 ? 19.210 -3.057 -23.264 1.00 97.31 132 LYS A N 1
ATOM 1047 C CA . LYS A 1 132 ? 17.790 -3.341 -23.495 1.00 97.31 132 LYS A CA 1
ATOM 1048 C C . LYS A 1 132 ? 17.304 -4.530 -22.666 1.00 97.31 132 LYS A C 1
ATOM 1050 O O . LYS A 1 132 ? 16.191 -4.482 -22.139 1.00 97.31 132 LYS A O 1
ATOM 1055 N N . GLU A 1 133 ? 18.114 -5.577 -22.545 1.00 97.06 133 GLU A N 1
ATOM 1056 C CA . GLU A 1 133 ? 17.809 -6.732 -21.702 1.00 97.06 133 GLU A CA 1
ATOM 1057 C C . GLU A 1 133 ? 17.824 -6.361 -20.215 1.00 97.06 133 GLU A C 1
ATOM 1059 O O . GLU A 1 133 ? 16.835 -6.615 -19.532 1.00 97.06 133 GLU A O 1
ATOM 1064 N N . GLU A 1 134 ? 18.840 -5.632 -19.745 1.00 97.38 134 GLU A N 1
ATOM 1065 C CA . GLU A 1 134 ? 18.911 -5.108 -18.371 1.00 97.38 134 GLU A CA 1
ATOM 1066 C C . GLU A 1 134 ? 17.680 -4.252 -18.017 1.00 97.38 134 GLU A C 1
ATOM 1068 O O . GLU A 1 134 ? 17.101 -4.397 -16.937 1.00 97.38 134 GLU A O 1
ATOM 1073 N N . LEU A 1 135 ? 17.229 -3.381 -18.930 1.00 97.81 135 LEU A N 1
ATOM 1074 C CA . LEU A 1 135 ? 16.012 -2.586 -18.735 1.00 97.81 135 LEU A CA 1
ATOM 1075 C C . LEU A 1 135 ? 14.763 -3.467 -18.654 1.00 97.81 135 LEU A C 1
ATOM 1077 O O . LEU A 1 135 ? 13.891 -3.222 -17.817 1.00 97.81 135 LEU A O 1
ATOM 1081 N N . ARG A 1 136 ? 14.669 -4.494 -19.504 1.00 97.31 136 ARG A N 1
ATOM 1082 C CA . ARG A 1 136 ? 13.539 -5.428 -19.499 1.00 97.31 136 ARG A CA 1
ATOM 1083 C C . ARG A 1 136 ? 13.504 -6.245 -18.209 1.00 97.31 136 ARG A C 1
ATOM 1085 O O . ARG A 1 136 ? 12.434 -6.397 -17.622 1.00 97.31 136 ARG A O 1
ATOM 1092 N N . GLU A 1 137 ? 14.648 -6.747 -17.758 1.00 97.75 137 GLU A N 1
ATOM 1093 C CA . GLU A 1 137 ? 14.762 -7.478 -16.497 1.00 97.75 137 GLU A CA 1
ATOM 1094 C C . GLU A 1 137 ? 14.425 -6.588 -15.305 1.00 97.75 137 GLU A C 1
ATOM 1096 O O . GLU A 1 137 ? 13.668 -7.002 -14.426 1.00 97.75 137 GLU A O 1
ATOM 1101 N N . LYS A 1 138 ? 14.910 -5.342 -15.297 1.00 97.94 138 LYS A N 1
ATOM 1102 C CA . LYS A 1 138 ? 14.578 -4.370 -14.254 1.00 97.94 138 LYS A CA 1
ATOM 1103 C C . LYS A 1 138 ? 13.077 -4.090 -14.204 1.00 97.94 138 LYS A C 1
ATOM 1105 O O . LYS A 1 138 ? 12.501 -4.147 -13.122 1.00 97.94 138 LYS A O 1
ATOM 1110 N N . ALA A 1 139 ? 12.445 -3.850 -15.353 1.00 97.50 139 ALA A N 1
ATOM 1111 C CA . ALA A 1 139 ? 11.003 -3.627 -15.431 1.00 97.50 139 ALA A CA 1
ATOM 1112 C C . ALA A 1 139 ? 10.209 -4.851 -14.947 1.00 97.50 139 ALA A C 1
ATOM 1114 O O . ALA A 1 139 ? 9.246 -4.714 -14.194 1.00 97.50 139 ALA A O 1
ATOM 1115 N N . LYS A 1 140 ? 10.641 -6.060 -15.329 1.00 98.00 140 LYS A N 1
ATOM 1116 C CA . LYS A 1 140 ? 10.028 -7.308 -14.862 1.00 98.00 140 LYS A CA 1
ATOM 1117 C C . LYS A 1 140 ? 10.159 -7.465 -13.345 1.00 98.00 140 LYS A C 1
ATOM 1119 O O . LYS A 1 140 ? 9.171 -7.762 -12.681 1.00 98.00 140 LYS A O 1
ATOM 1124 N N . LYS A 1 141 ? 11.349 -7.220 -12.795 1.00 98.12 141 LYS A N 1
ATOM 1125 C CA . LYS A 1 141 ? 11.601 -7.294 -11.353 1.00 98.12 141 LYS A CA 1
ATOM 1126 C C . LYS A 1 141 ? 10.772 -6.272 -10.576 1.00 98.12 141 LYS A C 1
ATOM 1128 O O . LYS A 1 141 ? 10.203 -6.615 -9.549 1.00 98.12 141 LYS A O 1
ATOM 1133 N N . GLU A 1 142 ? 10.680 -5.039 -11.065 1.00 97.94 142 GLU A N 1
ATOM 1134 C CA . GLU A 1 142 ? 9.878 -3.991 -10.428 1.00 97.94 142 GLU A CA 1
ATOM 1135 C C . GLU A 1 142 ? 8.390 -4.361 -10.391 1.00 97.94 142 GLU A C 1
ATOM 1137 O O . GLU A 1 142 ? 7.728 -4.167 -9.372 1.00 97.94 142 GLU A O 1
ATOM 1142 N N . LEU A 1 143 ? 7.882 -4.976 -11.463 1.00 97.44 143 LEU A N 1
ATOM 1143 C CA . LEU A 1 143 ? 6.514 -5.485 -11.508 1.00 97.44 143 LEU A CA 1
ATOM 1144 C C . LEU A 1 143 ? 6.289 -6.623 -10.498 1.00 97.44 143 LEU A C 1
ATOM 1146 O O . LEU A 1 143 ? 5.295 -6.621 -9.772 1.00 97.44 143 LEU A O 1
ATOM 1150 N N . GLU A 1 144 ? 7.215 -7.578 -10.418 1.00 97.62 144 GLU A N 1
ATOM 1151 C CA . GLU A 1 144 ? 7.168 -8.667 -9.433 1.00 97.62 144 GLU A CA 1
ATOM 1152 C C . GLU A 1 144 ? 7.236 -8.138 -7.990 1.00 97.62 144 GLU A C 1
ATOM 1154 O O . GLU A 1 144 ? 6.452 -8.557 -7.133 1.00 97.62 144 GLU A O 1
ATOM 1159 N N . ASP A 1 145 ? 8.123 -7.176 -7.721 1.00 97.81 145 ASP A N 1
ATOM 1160 C CA . ASP A 1 145 ? 8.243 -6.513 -6.422 1.00 97.81 145 ASP A CA 1
ATOM 1161 C C . ASP A 1 145 ? 6.955 -5.750 -6.062 1.00 97.81 145 ASP A C 1
ATOM 1163 O O . ASP A 1 145 ? 6.519 -5.792 -4.906 1.00 97.81 145 ASP A O 1
ATOM 1167 N N . TRP A 1 146 ? 6.304 -5.104 -7.036 1.00 98.25 146 TRP A N 1
ATOM 1168 C CA . TRP A 1 146 ? 5.016 -4.442 -6.832 1.00 98.25 146 TRP A CA 1
ATOM 1169 C C . TRP A 1 146 ? 3.921 -5.439 -6.445 1.00 98.25 146 TRP A C 1
ATOM 1171 O O . TRP A 1 146 ? 3.237 -5.224 -5.442 1.00 98.25 146 TRP A O 1
ATOM 1181 N N . TYR A 1 147 ? 3.787 -6.552 -7.175 1.00 98.19 147 TYR A N 1
ATOM 1182 C CA . TYR A 1 147 ? 2.802 -7.587 -6.849 1.00 98.19 147 TYR A CA 1
ATOM 1183 C C . TYR A 1 147 ? 3.038 -8.184 -5.463 1.00 98.19 147 TYR A C 1
ATOM 1185 O O . TYR A 1 147 ? 2.086 -8.314 -4.692 1.00 98.19 147 TYR A O 1
ATOM 1193 N N . ARG A 1 148 ? 4.297 -8.472 -5.106 1.00 97.94 148 ARG A N 1
ATOM 1194 C CA . ARG A 1 148 ? 4.649 -8.975 -3.771 1.00 97.94 148 ARG A CA 1
ATOM 1195 C C . ARG A 1 148 ? 4.234 -7.992 -2.676 1.00 97.94 148 ARG A C 1
ATOM 1197 O O . ARG A 1 148 ? 3.571 -8.381 -1.717 1.00 97.94 148 ARG A O 1
ATOM 1204 N N . ASN A 1 149 ? 4.597 -6.718 -2.821 1.00 97.25 149 ASN A N 1
ATOM 1205 C CA . ASN A 1 149 ? 4.276 -5.690 -1.827 1.00 97.25 149 ASN A CA 1
ATOM 1206 C C . ASN A 1 149 ? 2.760 -5.447 -1.732 1.00 97.25 149 ASN A C 1
ATOM 1208 O O . ASN A 1 149 ? 2.227 -5.206 -0.644 1.00 97.25 149 ASN A O 1
ATOM 1212 N N . HIS A 1 150 ? 2.053 -5.519 -2.861 1.00 97.75 150 HIS A N 1
ATOM 1213 C CA . HIS A 1 150 ? 0.601 -5.409 -2.910 1.00 97.75 150 HIS A CA 1
ATOM 1214 C C . HIS A 1 150 ? -0.075 -6.573 -2.177 1.00 97.75 150 HIS A C 1
ATOM 1216 O O . HIS A 1 150 ? -0.937 -6.349 -1.323 1.00 97.75 150 HIS A O 1
ATOM 1222 N N . GLU A 1 151 ? 0.358 -7.805 -2.446 1.00 97.38 151 GLU A N 1
ATOM 1223 C CA . GLU A 1 151 ? -0.143 -8.997 -1.768 1.00 97.38 151 GLU A CA 1
ATOM 1224 C C . GLU A 1 151 ? 0.127 -8.939 -0.260 1.00 97.38 151 GLU A C 1
ATOM 1226 O O . GLU A 1 151 ? -0.789 -9.166 0.534 1.00 97.38 151 GLU A O 1
ATOM 1231 N N . GLU A 1 152 ? 1.336 -8.544 0.153 1.00 97.00 152 GLU A N 1
ATOM 1232 C CA . GLU A 1 152 ? 1.682 -8.363 1.565 1.00 97.00 152 GLU A CA 1
ATOM 1233 C C . GLU A 1 152 ? 0.786 -7.308 2.232 1.00 97.00 152 GLU A C 1
ATOM 1235 O O . GLU A 1 152 ? 0.271 -7.523 3.332 1.00 97.00 152 GLU A O 1
ATOM 1240 N N . THR A 1 153 ? 0.531 -6.188 1.554 1.00 97.00 153 THR A N 1
ATOM 1241 C CA . THR A 1 153 ? -0.338 -5.118 2.064 1.00 97.00 153 THR A CA 1
ATOM 1242 C C . THR A 1 153 ? -1.778 -5.598 2.238 1.00 97.00 153 THR A C 1
ATOM 1244 O O . THR A 1 153 ? -2.411 -5.329 3.268 1.00 97.00 153 THR A O 1
ATOM 1247 N N . ILE A 1 154 ? -2.300 -6.350 1.266 1.00 97.31 154 ILE A N 1
ATOM 1248 C CA . ILE A 1 154 ? -3.629 -6.960 1.353 1.00 97.31 154 ILE A CA 1
ATOM 1249 C C . ILE A 1 154 ? -3.671 -7.972 2.498 1.00 97.31 154 ILE A C 1
ATOM 1251 O O . ILE A 1 154 ? -4.604 -7.944 3.305 1.00 97.31 154 ILE A O 1
ATOM 1255 N N . ALA A 1 155 ? -2.678 -8.855 2.595 1.00 97.06 155 ALA A N 1
ATOM 1256 C CA . ALA A 1 155 ? -2.602 -9.869 3.639 1.00 97.06 155 ALA A CA 1
ATOM 1257 C C . ALA A 1 155 ? -2.537 -9.228 5.031 1.00 97.06 155 ALA A C 1
ATOM 1259 O O . ALA A 1 155 ? -3.290 -9.621 5.926 1.00 97.06 155 ALA A O 1
ATOM 1260 N N . LYS A 1 156 ? -1.718 -8.184 5.195 1.00 97.31 156 LYS A N 1
ATOM 1261 C CA . LYS A 1 156 ? -1.599 -7.409 6.433 1.00 97.31 156 LYS A CA 1
ATOM 1262 C C . LYS A 1 156 ? -2.911 -6.723 6.801 1.00 97.31 156 LYS A C 1
ATOM 1264 O O . LYS A 1 156 ? -3.335 -6.818 7.949 1.00 97.31 156 LYS A O 1
ATOM 1269 N N . THR A 1 157 ? -3.588 -6.095 5.840 1.00 96.50 157 THR A N 1
ATOM 1270 C CA . THR A 1 157 ? -4.900 -5.463 6.067 1.00 96.50 157 THR A CA 1
ATOM 1271 C C . THR A 1 157 ? -5.954 -6.493 6.474 1.00 96.50 157 THR A C 1
ATOM 1273 O O . THR A 1 157 ? -6.684 -6.288 7.443 1.00 96.50 157 THR A O 1
ATOM 1276 N N . LYS A 1 158 ? -6.008 -7.645 5.794 1.00 96.81 158 LYS A N 1
ATOM 1277 C CA . LYS A 1 158 ? -6.920 -8.745 6.147 1.00 96.81 158 LYS A CA 1
ATOM 1278 C C . LYS A 1 158 ? -6.634 -9.295 7.546 1.00 96.81 158 LYS A C 1
ATOM 1280 O O . LYS A 1 158 ? -7.572 -9.523 8.308 1.00 96.81 158 LYS A O 1
ATOM 1285 N N . ALA A 1 159 ? -5.362 -9.496 7.891 1.00 95.94 159 ALA A N 1
ATOM 1286 C CA . ALA A 1 159 ? -4.956 -9.954 9.216 1.00 95.94 159 ALA A CA 1
ATOM 1287 C C . ALA A 1 159 ? -5.344 -8.939 10.300 1.00 95.94 159 ALA A C 1
ATOM 1289 O O . ALA A 1 159 ? -6.000 -9.320 11.265 1.00 95.94 159 ALA A O 1
ATOM 1290 N N . ALA A 1 160 ? -5.050 -7.653 10.087 1.00 96.00 160 ALA A N 1
ATOM 1291 C CA . ALA A 1 160 ? -5.420 -6.579 11.003 1.00 96.00 160 ALA A CA 1
ATOM 1292 C C . ALA A 1 160 ? -6.940 -6.496 11.216 1.00 96.00 160 ALA A C 1
ATOM 1294 O O . ALA A 1 160 ? -7.388 -6.415 12.356 1.00 96.00 160 ALA A O 1
ATOM 1295 N N . ASN A 1 161 ? -7.741 -6.600 10.151 1.00 94.88 161 ASN A N 1
ATOM 1296 C CA . ASN A 1 161 ? -9.203 -6.620 10.259 1.00 94.88 161 ASN A CA 1
ATOM 1297 C C . ASN A 1 161 ? -9.708 -7.842 11.035 1.00 94.88 161 ASN A C 1
ATOM 1299 O O . ASN A 1 161 ? -10.614 -7.726 11.860 1.00 94.88 161 ASN A O 1
ATOM 1303 N N . ARG A 1 162 ? -9.110 -9.017 10.808 1.00 95.00 162 ARG A N 1
ATOM 1304 C CA . ARG A 1 162 ? -9.462 -10.236 11.544 1.00 95.00 162 ARG A CA 1
ATOM 1305 C C . ARG A 1 162 ? -9.109 -10.125 13.026 1.00 95.00 162 ARG A C 1
ATOM 1307 O O . ARG A 1 162 ? -9.892 -10.555 13.868 1.00 95.00 162 ARG A O 1
ATOM 1314 N N . ASP A 1 163 ? -7.950 -9.567 13.348 1.00 92.56 163 ASP A N 1
ATOM 1315 C CA . ASP A 1 163 ? -7.519 -9.389 14.733 1.00 92.56 163 ASP A CA 1
ATOM 1316 C C . ASP A 1 163 ? -8.336 -8.298 15.435 1.00 92.56 163 ASP A C 1
ATOM 1318 O O . ASP A 1 163 ? -8.717 -8.475 16.590 1.00 92.56 163 ASP A O 1
ATOM 1322 N N . ALA A 1 164 ? -8.706 -7.226 14.726 1.00 93.00 164 ALA A N 1
ATOM 1323 C CA . ALA A 1 164 ? -9.646 -6.222 15.216 1.00 93.00 164 ALA A CA 1
ATOM 1324 C C . ALA A 1 164 ? -11.020 -6.837 15.522 1.00 93.00 164 ALA A C 1
ATOM 1326 O O . ALA A 1 164 ? -11.562 -6.588 16.595 1.00 93.00 164 ALA A O 1
ATOM 1327 N N . ALA A 1 165 ? -11.545 -7.695 14.639 1.00 91.25 165 ALA A N 1
ATOM 1328 C CA . ALA A 1 165 ? -12.802 -8.404 14.873 1.00 91.25 165 ALA A CA 1
ATOM 1329 C C . ALA A 1 165 ? -12.725 -9.321 16.105 1.00 91.25 165 ALA A C 1
ATOM 1331 O O . ALA A 1 165 ? -13.597 -9.262 16.967 1.00 91.25 165 ALA A O 1
ATOM 1332 N N . LYS A 1 166 ? -11.645 -10.101 16.248 1.00 91.69 166 LYS A N 1
ATOM 1333 C CA . LYS A 1 166 ? -11.421 -10.946 17.435 1.00 91.69 166 LYS A CA 1
ATOM 1334 C C . LYS A 1 166 ? -11.279 -10.133 18.718 1.00 91.69 166 LYS A C 1
ATOM 1336 O O . LYS A 1 166 ? -11.738 -10.564 19.769 1.00 91.69 166 LYS A O 1
ATOM 1341 N N . ASN A 1 167 ? -10.608 -8.985 18.664 1.00 89.12 167 ASN A N 1
ATOM 1342 C CA . ASN A 1 167 ? -10.458 -8.116 19.828 1.00 89.12 167 ASN A CA 1
ATOM 1343 C C . ASN A 1 167 ? -11.791 -7.470 20.213 1.00 89.12 167 ASN A C 1
ATOM 1345 O O . ASN A 1 167 ? -12.103 -7.430 21.399 1.00 89.12 167 ASN A O 1
ATOM 1349 N N . ALA A 1 168 ? -12.588 -7.037 19.235 1.00 87.06 168 ALA A N 1
ATOM 1350 C CA . ALA A 1 168 ? -13.938 -6.539 19.472 1.00 87.06 168 ALA A CA 1
ATOM 1351 C C . ALA A 1 168 ? -14.843 -7.627 20.073 1.00 87.06 168 ALA A C 1
ATOM 1353 O O . ALA A 1 168 ? -15.561 -7.356 21.027 1.00 87.06 168 ALA A O 1
ATOM 1354 N N . GLU A 1 169 ? -14.760 -8.869 19.586 1.00 82.94 169 GLU A N 1
ATOM 1355 C CA . GLU A 1 169 ? -15.491 -10.010 20.153 1.00 82.94 169 GLU A CA 1
ATOM 1356 C C . GLU A 1 169 ? -15.050 -10.310 21.592 1.00 82.94 169 GLU A C 1
ATOM 1358 O O . GLU A 1 169 ? -15.888 -10.452 22.475 1.00 82.94 169 GLU A O 1
ATOM 1363 N N . LYS A 1 170 ? -13.741 -10.335 21.871 1.00 83.62 170 LYS A N 1
ATOM 1364 C CA . LYS A 1 170 ? -13.228 -10.508 23.241 1.00 83.62 170 LYS A CA 1
ATOM 1365 C C . LYS A 1 170 ? -13.688 -9.396 24.180 1.00 83.62 170 LYS A C 1
ATOM 1367 O O . LYS A 1 170 ? -14.009 -9.682 25.327 1.00 83.62 170 LYS A O 1
ATOM 1372 N N . GLN A 1 171 ? -13.698 -8.149 23.709 1.00 80.19 171 GLN A N 1
ATOM 1373 C CA . GLN A 1 171 ? -14.223 -7.020 24.478 1.00 80.19 171 GLN A CA 1
ATOM 1374 C C . GLN A 1 171 ? -15.721 -7.177 24.727 1.00 80.19 171 GLN A C 1
ATOM 1376 O O . GLN A 1 171 ? -16.155 -7.000 25.855 1.00 80.19 171 GLN A O 1
ATOM 1381 N N . PHE A 1 172 ? -16.485 -7.585 23.713 1.00 79.00 172 PHE A N 1
ATOM 1382 C CA . PHE A 1 172 ? -17.915 -7.842 23.849 1.00 79.00 172 PHE A CA 1
ATOM 1383 C C . PHE A 1 172 ? -18.206 -8.946 24.874 1.00 79.00 172 PHE A C 1
ATOM 1385 O O . PHE A 1 172 ? -19.041 -8.751 25.747 1.00 79.00 172 PHE A O 1
ATOM 1392 N N . VAL A 1 173 ? -17.474 -10.064 24.823 1.00 78.19 173 VAL A N 1
ATOM 1393 C CA . VAL A 1 173 ? -17.611 -11.165 25.791 1.00 78.19 173 VAL A CA 1
ATOM 1394 C C . VAL A 1 173 ? -17.195 -10.736 27.202 1.00 78.19 173 VAL A C 1
ATOM 1396 O O . VAL A 1 173 ? -17.841 -11.133 28.161 1.00 78.19 173 VAL A O 1
ATOM 1399 N N . ALA A 1 174 ? -16.145 -9.922 27.348 1.00 73.94 174 ALA A N 1
ATOM 1400 C CA . ALA A 1 174 ? -15.732 -9.400 28.653 1.00 73.94 174 ALA A CA 1
ATOM 1401 C C . ALA A 1 174 ? -16.718 -8.362 29.222 1.00 73.94 174 ALA A C 1
ATOM 1403 O O . ALA A 1 174 ? -16.880 -8.265 30.431 1.00 73.94 174 ALA A O 1
ATOM 1404 N N . ASP A 1 175 ? -17.379 -7.575 28.371 1.00 68.38 175 ASP A N 1
ATOM 1405 C CA . ASP A 1 175 ? -18.402 -6.616 28.801 1.00 68.38 175 ASP A CA 1
ATOM 1406 C C . ASP A 1 175 ? -19.771 -7.283 29.089 1.00 68.38 175 ASP A C 1
ATOM 1408 O O . ASP A 1 175 ? -20.631 -6.645 29.709 1.00 68.38 175 ASP A O 1
ATOM 1412 N N . ASP A 1 176 ? -19.963 -8.553 28.696 1.00 67.94 176 ASP A N 1
ATOM 1413 C CA . ASP A 1 176 ? -21.136 -9.394 29.017 1.00 67.94 176 ASP A CA 1
ATOM 1414 C C . ASP A 1 176 ? -21.077 -10.002 30.436 1.00 67.94 176 ASP A C 1
ATOM 1416 O O . ASP A 1 176 ? -21.844 -10.903 30.773 1.00 67.94 176 ASP A O 1
ATOM 1420 N N . ASP A 1 177 ? -20.184 -9.496 31.297 1.00 62.84 177 ASP A N 1
ATOM 1421 C CA . ASP A 1 177 ? -20.170 -9.827 32.721 1.00 62.84 177 ASP A CA 1
ATOM 1422 C C . ASP A 1 177 ? -21.576 -9.637 33.330 1.00 62.84 177 ASP A C 1
ATOM 1424 O O . ASP A 1 177 ? -22.226 -8.590 33.179 1.00 62.84 177 ASP A O 1
ATOM 1428 N N . GLU A 1 178 ? -22.033 -10.688 34.022 1.00 61.75 178 GLU A N 1
ATOM 1429 C CA . GLU A 1 178 ? -23.347 -10.820 34.657 1.00 61.75 178 GLU A CA 1
ATOM 1430 C C . GLU A 1 178 ? -23.741 -9.525 35.382 1.00 61.75 178 GLU A C 1
ATOM 1432 O O . GLU A 1 178 ? -22.925 -8.921 36.079 1.00 61.75 178 GLU A O 1
ATOM 1437 N N . ILE A 1 179 ? -24.980 -9.055 35.184 1.00 67.12 179 ILE A N 1
ATOM 1438 C CA . ILE A 1 179 ? -25.469 -7.766 35.700 1.00 67.12 179 ILE A CA 1
ATOM 1439 C C . ILE A 1 179 ? -25.377 -7.758 37.233 1.00 67.12 179 ILE A C 1
ATOM 1441 O O . ILE A 1 179 ? -26.307 -8.160 37.931 1.00 67.12 179 ILE A O 1
ATOM 1445 N N . GLN A 1 180 ? -24.250 -7.280 37.761 1.00 69.69 180 GLN A N 1
ATOM 1446 C CA . GLN A 1 180 ? -24.068 -7.088 39.189 1.00 69.69 180 GLN A CA 1
ATOM 1447 C C . GLN A 1 180 ? -24.794 -5.804 39.606 1.00 69.69 180 GLN A C 1
ATOM 1449 O O . GLN A 1 180 ? -24.515 -4.744 39.024 1.00 69.69 180 GLN A O 1
ATOM 1454 N N . PRO A 1 181 ? -25.693 -5.876 40.607 1.00 71.06 181 PRO A N 1
ATOM 1455 C CA . PRO A 1 181 ? -26.416 -4.713 41.101 1.00 71.06 181 PRO A CA 1
ATOM 1456 C C . PRO A 1 181 ? -25.454 -3.582 41.491 1.00 71.06 181 PRO A C 1
ATOM 1458 O O . PRO A 1 181 ? -24.599 -3.769 42.358 1.00 71.06 181 PRO A O 1
ATOM 1461 N N . GLY A 1 182 ? -25.588 -2.411 40.864 1.00 75.50 182 GLY A N 1
ATOM 1462 C CA . GLY A 1 182 ? -24.751 -1.227 41.110 1.00 75.50 182 GLY A CA 1
ATOM 1463 C C . GLY A 1 182 ? -23.785 -0.847 39.979 1.00 75.50 182 GLY A C 1
ATOM 1464 O O . GLY A 1 182 ? -23.175 0.221 40.049 1.00 75.50 182 GLY A O 1
ATOM 1465 N N . THR A 1 183 ? -23.658 -1.665 38.927 1.00 80.94 183 THR A N 1
ATOM 1466 C CA . THR A 1 183 ? -22.801 -1.389 37.748 1.00 80.94 183 THR A CA 1
ATOM 1467 C C . THR A 1 183 ? -23.557 -0.760 36.565 1.00 80.94 183 THR A C 1
ATOM 1469 O O . THR A 1 183 ? -22.975 -0.463 35.517 1.00 80.94 183 THR A O 1
ATOM 1472 N N . GLU A 1 184 ? -24.863 -0.517 36.700 1.00 85.44 184 GLU A N 1
ATOM 1473 C CA . GLU A 1 184 ? -25.747 -0.161 35.583 1.00 85.44 184 GLU A CA 1
ATOM 1474 C C . GLU A 1 184 ? -25.375 1.189 34.960 1.00 85.44 184 GLU A C 1
ATOM 1476 O O . GLU A 1 184 ? -25.288 1.311 33.738 1.00 85.44 184 GLU A O 1
ATOM 1481 N N . TRP A 1 185 ? -25.087 2.199 35.784 1.00 87.12 185 TRP A N 1
ATOM 1482 C CA . TRP A 1 185 ? -24.689 3.526 35.301 1.00 87.12 185 TRP A CA 1
ATOM 1483 C C . TRP A 1 185 ? -23.304 3.545 34.657 1.00 87.12 185 TRP A C 1
ATOM 1485 O O . TRP A 1 185 ? -23.066 4.326 33.735 1.00 87.12 185 TRP A O 1
ATOM 1495 N N . GLU A 1 186 ? -22.400 2.667 35.092 1.00 85.88 186 GLU A N 1
ATOM 1496 C CA . GLU A 1 186 ? -21.094 2.505 34.459 1.00 85.88 186 GLU A CA 1
ATOM 1497 C C . GLU A 1 186 ? -21.232 1.910 33.052 1.00 85.88 186 GLU A C 1
ATOM 1499 O O . GLU A 1 186 ? -20.630 2.429 32.108 1.00 85.88 186 GLU A O 1
ATOM 1504 N N . ARG A 1 187 ? -22.107 0.911 32.882 1.00 85.31 187 ARG A N 1
ATOM 1505 C CA . ARG A 1 187 ? -22.436 0.322 31.575 1.00 85.31 187 ARG A CA 1
ATOM 1506 C C . ARG A 1 187 ? -23.134 1.324 30.649 1.00 85.31 187 ARG A C 1
ATOM 1508 O O . ARG A 1 187 ? -22.731 1.470 29.497 1.00 85.31 187 ARG A O 1
ATOM 1515 N N . ILE A 1 188 ? -24.129 2.065 31.147 1.00 87.88 188 ILE A N 1
ATOM 1516 C CA . ILE A 1 188 ? -24.824 3.105 30.363 1.00 87.88 188 ILE A CA 1
ATOM 1517 C C . ILE A 1 188 ? -23.831 4.176 29.896 1.00 87.88 188 ILE A C 1
ATOM 1519 O O . ILE A 1 188 ? -23.865 4.589 28.738 1.00 87.88 188 ILE A O 1
ATOM 1523 N N . ALA A 1 189 ? -22.914 4.602 30.768 1.00 89.12 189 ALA A N 1
ATOM 1524 C CA . ALA A 1 189 ? -21.893 5.576 30.409 1.00 89.12 189 ALA A CA 1
ATOM 1525 C C . ALA A 1 189 ? -20.902 5.036 29.361 1.00 89.12 189 ALA A C 1
ATOM 1527 O O . ALA A 1 189 ? -20.556 5.779 28.449 1.00 89.12 189 ALA A O 1
ATOM 1528 N N . LYS A 1 190 ? -20.476 3.764 29.425 1.00 86.94 190 LYS A N 1
ATOM 1529 C CA . LYS A 1 190 ? -19.604 3.160 28.392 1.00 86.94 190 LYS A CA 1
ATOM 1530 C C . LYS A 1 190 ? -20.208 3.247 26.980 1.00 86.94 190 LYS A C 1
ATOM 1532 O O . LYS A 1 190 ? -19.472 3.420 26.016 1.00 86.94 190 LYS A O 1
ATOM 1537 N N . LEU A 1 191 ? -21.535 3.159 26.866 1.00 87.62 191 LEU A N 1
ATOM 1538 C CA . LEU A 1 191 ? -22.261 3.223 25.591 1.00 87.62 191 LEU A CA 1
ATOM 1539 C C . LEU A 1 191 ? -22.571 4.656 25.127 1.00 87.62 191 LEU A C 1
ATOM 1541 O O . LEU A 1 191 ? -23.017 4.860 23.997 1.00 87.62 191 LEU A O 1
ATOM 1545 N N . CYS A 1 192 ? -22.367 5.656 25.987 1.00 88.50 192 CYS A N 1
ATOM 1546 C CA . CYS A 1 192 ? -22.655 7.049 25.671 1.00 88.50 192 CYS A CA 1
ATOM 1547 C C . CYS A 1 192 ? -21.438 7.754 25.063 1.00 88.50 192 CYS A C 1
ATOM 1549 O O . CYS A 1 192 ? -20.342 7.740 25.618 1.00 88.50 192 CYS A O 1
ATOM 1551 N N . ASP A 1 193 ? -21.656 8.466 23.955 1.00 86.38 193 ASP A N 1
ATOM 1552 C CA . ASP A 1 193 ? -20.643 9.334 23.357 1.00 86.38 193 ASP A CA 1
ATOM 1553 C C . ASP A 1 193 ? -20.515 10.644 24.153 1.00 86.38 193 ASP A C 1
ATOM 1555 O O . ASP A 1 193 ? -21.394 11.515 24.093 1.00 86.38 193 ASP A O 1
ATOM 1559 N N . PHE A 1 194 ? -19.413 10.778 24.893 1.00 87.00 194 PHE A N 1
ATOM 1560 C CA . PHE A 1 194 ? -19.051 11.970 25.668 1.00 87.00 194 PHE A CA 1
ATOM 1561 C C . PHE A 1 194 ? -18.184 12.970 24.895 1.00 87.00 194 PHE A C 1
ATOM 1563 O O . PHE A 1 194 ? -17.669 13.918 25.492 1.00 87.00 194 PHE A O 1
ATOM 1570 N N . ASN A 1 195 ? -18.025 12.803 23.580 1.00 84.88 195 ASN A N 1
ATOM 1571 C CA . ASN A 1 195 ? -17.320 13.780 22.767 1.00 84.88 195 ASN A CA 1
ATOM 1572 C C . ASN A 1 195 ? -18.033 15.148 22.850 1.00 84.88 195 ASN A C 1
ATOM 1574 O O . ASN A 1 195 ? -19.231 15.241 22.553 1.00 84.88 195 ASN A O 1
ATOM 1578 N N . PRO A 1 196 ? -17.326 16.231 23.233 1.00 80.12 196 PRO A N 1
ATOM 1579 C CA . PRO A 1 196 ? -17.909 17.572 23.284 1.00 80.12 196 PRO A CA 1
ATOM 1580 C C . PRO A 1 196 ? -18.346 18.082 21.902 1.00 80.12 196 PRO A C 1
ATOM 1582 O O . PRO A 1 196 ? -19.166 18.994 21.816 1.00 80.12 196 PRO A O 1
ATOM 1585 N N . LYS A 1 197 ? -17.837 17.492 20.812 1.00 81.31 197 LYS A N 1
ATOM 1586 C CA . LYS A 1 197 ? -18.281 17.800 19.451 1.00 81.31 197 LYS A CA 1
ATOM 1587 C C . LYS A 1 197 ? -19.586 17.060 19.157 1.00 81.31 197 LYS A C 1
ATOM 1589 O O . LYS A 1 197 ? -19.593 15.854 18.925 1.00 81.31 197 LYS A O 1
ATOM 1594 N N . ALA A 1 198 ? -20.700 17.790 19.163 1.00 75.69 198 ALA A N 1
ATOM 1595 C CA . ALA A 1 198 ? -21.973 17.257 18.694 1.00 75.69 198 ALA A CA 1
ATOM 1596 C C . ALA A 1 198 ? -21.886 16.921 17.198 1.00 75.69 198 ALA A C 1
ATOM 1598 O O . ALA A 1 198 ? -21.288 17.668 16.421 1.00 75.69 198 ALA A O 1
ATOM 1599 N N . LYS A 1 199 ? -22.503 15.806 16.786 1.00 80.19 199 LYS A N 1
ATOM 1600 C CA . LYS A 1 199 ? -22.651 15.493 15.361 1.00 80.19 199 LYS A CA 1
ATOM 1601 C C . LYS A 1 199 ? -23.481 16.609 14.709 1.00 80.19 199 LYS A C 1
ATOM 1603 O O . LYS A 1 199 ? -24.519 16.971 15.281 1.00 80.19 199 LYS A O 1
ATOM 1608 N N . PRO A 1 200 ? -23.059 17.170 13.564 1.00 79.88 200 PRO A N 1
ATOM 1609 C CA . PRO A 1 200 ? -23.831 18.204 12.884 1.00 79.88 200 PRO A CA 1
ATOM 1610 C C . PRO A 1 200 ? -25.249 17.686 12.590 1.00 79.88 200 PRO A C 1
ATOM 1612 O O . PRO A 1 200 ? -25.423 16.545 12.174 1.00 79.88 200 PRO A O 1
ATOM 1615 N N . GLY A 1 201 ? -26.269 18.491 12.903 1.00 82.94 201 GLY A N 1
ATOM 1616 C CA . GLY A 1 201 ? -27.685 18.110 12.767 1.00 82.94 201 GLY A CA 1
ATOM 1617 C C . GLY A 1 201 ? -28.278 17.281 13.919 1.00 82.94 201 GLY A C 1
ATOM 1618 O O . GLY A 1 201 ? -29.466 16.961 13.883 1.00 82.94 201 GLY A O 1
ATOM 1619 N N . SER A 1 202 ? -27.505 16.945 14.959 1.00 83.25 202 SER A N 1
ATOM 1620 C CA . SER A 1 202 ? -28.031 16.255 16.148 1.00 83.25 202 SER A CA 1
ATOM 1621 C C . SER A 1 202 ? -28.603 17.223 17.192 1.00 83.25 202 SER A C 1
ATOM 1623 O O . SER A 1 202 ? -28.193 18.379 17.295 1.00 83.25 202 SER A O 1
ATOM 1625 N N . LYS A 1 203 ? -29.580 16.747 17.974 1.00 87.81 203 LYS A N 1
ATOM 1626 C CA . LYS A 1 203 ? -30.165 17.501 19.095 1.00 87.81 203 LYS A CA 1
ATOM 1627 C C . LYS A 1 203 ? -29.123 17.674 20.203 1.00 87.81 203 LYS A C 1
ATOM 1629 O O . LYS A 1 203 ? -28.330 16.765 20.442 1.00 87.81 203 LYS A O 1
ATOM 1634 N N . ASP A 1 204 ? -29.168 18.797 20.919 1.00 87.06 204 ASP A N 1
ATOM 1635 C CA . ASP A 1 204 ? -28.288 19.009 22.069 1.00 87.06 204 ASP A CA 1
ATOM 1636 C C . ASP A 1 204 ? -28.627 18.029 23.205 1.00 87.06 204 ASP A C 1
ATOM 1638 O O . ASP A 1 204 ? -29.675 18.107 23.847 1.00 87.06 204 ASP A O 1
ATOM 1642 N N . VAL A 1 205 ? -27.716 17.088 23.446 1.00 89.31 205 VAL A N 1
ATOM 1643 C CA . VAL A 1 205 ? -27.797 16.083 24.516 1.00 89.31 205 VAL A CA 1
ATOM 1644 C C . VAL A 1 205 ? -26.804 16.363 25.649 1.00 89.31 205 VAL A C 1
ATOM 1646 O O . VAL A 1 205 ? -26.559 15.497 26.487 1.00 89.31 205 VAL A O 1
ATOM 1649 N N . SER A 1 206 ? -26.237 17.571 25.728 1.00 88.88 206 SER A N 1
ATOM 1650 C CA . SER A 1 206 ? -25.234 17.942 26.742 1.00 88.88 206 SER A CA 1
ATOM 1651 C C . SER A 1 206 ? -25.760 17.788 28.170 1.00 88.88 206 SER A C 1
ATOM 1653 O O . SER A 1 206 ? -25.067 17.254 29.037 1.00 88.88 206 SER A O 1
ATOM 1655 N N . ARG A 1 207 ? -27.025 18.164 28.414 1.00 90.50 207 ARG A N 1
ATOM 1656 C CA . ARG A 1 207 ? -27.677 17.960 29.718 1.00 90.50 207 ARG A CA 1
ATOM 1657 C C . ARG A 1 207 ? -27.843 16.476 30.058 1.00 90.50 207 ARG A C 1
ATOM 1659 O O . ARG A 1 207 ? -27.591 16.092 31.194 1.00 90.50 207 ARG A O 1
ATOM 1666 N N . LEU A 1 208 ? -28.241 15.652 29.086 1.00 91.38 208 LEU A N 1
ATOM 1667 C CA . LEU A 1 208 ? -28.391 14.205 29.270 1.00 91.38 208 LEU A CA 1
ATOM 1668 C C . LEU A 1 208 ? -27.043 13.556 29.607 1.00 91.38 208 LEU A C 1
ATOM 1670 O O . LEU A 1 208 ? -26.949 12.817 30.582 1.00 91.38 208 LEU A O 1
ATOM 1674 N N . ARG A 1 209 ? -25.989 13.901 28.857 1.00 89.81 209 ARG A N 1
ATOM 1675 C CA . ARG A 1 209 ? -24.614 13.448 29.117 1.00 89.81 209 ARG A CA 1
ATOM 1676 C C . ARG A 1 209 ? -24.161 13.817 30.530 1.00 89.81 209 ARG A C 1
ATOM 1678 O O . ARG A 1 209 ? -23.648 12.962 31.242 1.00 89.81 209 ARG A O 1
ATOM 1685 N N . SER A 1 210 ? -24.407 15.058 30.959 1.00 90.75 210 SER A N 1
ATOM 1686 C CA . SER A 1 210 ? -24.071 15.519 32.313 1.00 90.75 210 SER A CA 1
ATOM 1687 C C . SER A 1 210 ? -24.766 14.689 33.401 1.00 90.75 210 SER A C 1
ATOM 1689 O O . SER A 1 210 ? -24.112 14.228 34.336 1.00 90.75 210 SER A O 1
ATOM 1691 N N . ILE A 1 211 ? -26.064 14.403 33.238 1.00 92.31 211 ILE A N 1
ATOM 1692 C CA . ILE A 1 211 ? -26.825 13.569 34.183 1.00 92.31 211 ILE A CA 1
ATOM 1693 C C . ILE A 1 211 ? -26.272 12.138 34.230 1.00 92.31 211 ILE A C 1
ATOM 1695 O O . ILE A 1 211 ? -26.062 11.608 35.318 1.00 92.31 211 ILE A O 1
ATOM 1699 N N . ILE A 1 212 ? -25.990 11.517 33.080 1.00 92.00 212 ILE A N 1
ATOM 1700 C CA . ILE A 1 212 ? -25.435 10.152 33.023 1.00 92.00 212 ILE A CA 1
ATOM 1701 C C . ILE A 1 212 ? -24.068 10.091 33.718 1.00 92.00 212 ILE A C 1
ATOM 1703 O O . ILE A 1 212 ? -23.799 9.159 34.476 1.00 92.00 212 ILE A O 1
ATOM 1707 N N . LEU A 1 213 ? -23.219 11.104 33.521 1.00 90.62 213 LEU A N 1
ATOM 1708 C CA . LEU A 1 213 ? -21.914 11.173 34.175 1.00 90.62 213 LEU A CA 1
ATOM 1709 C C . LEU A 1 213 ? -22.044 11.352 35.694 1.00 90.62 213 LEU A C 1
ATOM 1711 O O . LEU A 1 213 ? -21.326 10.700 36.450 1.00 90.62 213 LEU A O 1
ATOM 1715 N N . GLN A 1 214 ? -22.992 12.178 36.145 1.00 91.00 214 GLN A N 1
ATOM 1716 C CA . GLN A 1 214 ? -23.288 12.350 37.567 1.00 91.00 214 GLN A CA 1
ATOM 1717 C C . GLN A 1 214 ? -23.766 11.040 38.203 1.00 91.00 214 GLN A C 1
ATOM 1719 O O . GLN A 1 214 ? -23.322 10.710 39.301 1.00 91.00 214 GLN A O 1
ATOM 1724 N N . MET A 1 215 ? -24.639 10.293 37.521 1.00 89.94 215 MET A N 1
ATOM 1725 C CA . MET A 1 215 ? -25.127 9.000 38.004 1.00 89.94 215 MET A CA 1
ATOM 1726 C C . MET A 1 215 ? -24.022 7.931 38.043 1.00 89.94 215 MET A C 1
ATOM 1728 O O . MET A 1 215 ? -24.029 7.088 38.934 1.00 89.94 215 MET A O 1
ATOM 1732 N N . LYS A 1 216 ? -23.037 7.996 37.132 1.00 87.69 216 LYS A N 1
ATOM 1733 C CA . LYS A 1 216 ? -21.826 7.157 37.185 1.00 87.69 216 LYS A CA 1
ATOM 1734 C C . LYS A 1 216 ? -20.930 7.510 38.379 1.00 87.69 216 LYS A C 1
ATOM 1736 O O . LYS A 1 216 ? -20.401 6.617 39.028 1.00 87.69 216 LYS A O 1
ATOM 1741 N N . GLN A 1 217 ? -20.718 8.800 38.645 1.00 88.19 217 GLN A N 1
ATOM 1742 C CA . GLN A 1 217 ? -19.829 9.270 39.719 1.00 88.19 217 GLN A CA 1
ATOM 1743 C C . GLN A 1 217 ? -20.445 9.106 41.114 1.00 88.19 217 GLN A C 1
ATOM 1745 O O . GLN A 1 217 ? -19.723 8.865 42.077 1.00 88.19 217 GLN A O 1
ATOM 1750 N N . ASN A 1 218 ? -21.768 9.240 41.218 1.00 87.31 218 ASN A N 1
ATOM 1751 C CA . ASN A 1 218 ? -22.519 9.158 42.465 1.00 87.31 218 ASN A CA 1
ATOM 1752 C C . ASN A 1 218 ? -23.641 8.115 42.320 1.00 87.31 218 ASN A C 1
ATOM 1754 O O . ASN A 1 218 ? -24.788 8.492 42.048 1.00 87.31 218 ASN A O 1
ATOM 1758 N N . PRO A 1 219 ? -23.337 6.813 42.474 1.00 75.44 219 PRO A N 1
ATOM 1759 C CA . PRO A 1 219 ? -24.336 5.763 42.334 1.00 75.44 219 PRO A CA 1
ATOM 1760 C C . PRO A 1 219 ? -25.425 5.909 43.402 1.00 75.44 219 PRO A C 1
ATOM 1762 O O . PRO A 1 219 ? -25.156 6.051 44.598 1.00 75.44 219 PRO A O 1
ATOM 1765 N N . VAL A 1 220 ? -26.686 5.887 42.968 1.00 72.88 220 VAL A N 1
ATOM 1766 C CA . VAL A 1 220 ? -27.838 5.973 43.870 1.00 72.88 220 VAL A CA 1
ATOM 1767 C C . VAL A 1 220 ? -27.961 4.654 44.629 1.00 72.88 220 VAL A C 1
ATOM 1769 O O . VAL A 1 220 ? -28.087 3.593 44.026 1.00 72.88 220 VAL A O 1
ATOM 1772 N N . THR A 1 221 ? -27.949 4.708 45.962 1.00 69.12 221 THR A N 1
ATOM 1773 C CA . THR A 1 221 ? -28.155 3.512 46.791 1.00 69.12 221 THR A CA 1
ATOM 1774 C C . THR A 1 221 ? -29.607 3.040 46.675 1.00 69.12 221 THR A C 1
ATOM 1776 O O . THR A 1 221 ? -30.525 3.654 47.223 1.00 69.12 221 THR A O 1
ATOM 1779 N N . ILE A 1 222 ? -29.839 1.947 45.944 1.00 67.25 222 ILE A N 1
ATOM 1780 C CA . ILE A 1 222 ? -31.168 1.338 45.831 1.00 67.25 222 ILE A CA 1
ATOM 1781 C C . ILE A 1 222 ? -31.447 0.584 47.136 1.00 67.25 222 ILE A C 1
ATOM 1783 O O . ILE A 1 222 ? -30.984 -0.533 47.351 1.00 67.25 222 ILE A O 1
ATOM 1787 N N . LYS A 1 223 ? -32.187 1.215 48.052 1.00 66.62 223 LYS A N 1
ATOM 1788 C CA . LYS A 1 223 ? -32.719 0.533 49.236 1.00 66.62 223 LYS A CA 1
ATOM 1789 C C . LYS A 1 223 ? -33.974 -0.226 48.817 1.00 66.62 223 LYS A C 1
ATOM 1791 O O . LYS A 1 223 ? -35.039 0.379 48.704 1.00 66.62 223 LYS A O 1
ATOM 1796 N N . ASN A 1 224 ? -33.851 -1.534 48.607 1.00 58.88 224 ASN A N 1
ATOM 1797 C CA . ASN A 1 224 ? -35.013 -2.408 48.467 1.00 58.88 224 ASN A CA 1
ATOM 1798 C C . ASN A 1 224 ? -35.791 -2.360 49.791 1.00 58.88 224 ASN A C 1
ATOM 1800 O O . ASN A 1 224 ? -35.350 -2.921 50.794 1.00 58.88 224 ASN A O 1
ATOM 1804 N N . LYS A 1 225 ? -36.906 -1.621 49.831 1.00 49.94 225 LYS A N 1
ATOM 1805 C CA . LYS A 1 225 ? -37.868 -1.740 50.930 1.00 49.94 225 LYS A CA 1
ATOM 1806 C C . LYS A 1 225 ? -38.510 -3.120 50.801 1.00 49.94 225 LYS A C 1
ATOM 1808 O O . LYS A 1 225 ? -39.220 -3.357 49.827 1.00 49.94 225 LYS A O 1
ATOM 1813 N N . ALA A 1 226 ? -38.168 -3.998 51.741 1.00 43.75 226 ALA A N 1
ATOM 1814 C CA . ALA A 1 226 ? -38.880 -5.242 52.008 1.00 43.75 226 ALA A CA 1
ATOM 1815 C C . ALA A 1 226 ? -40.340 -4.968 52.392 1.00 43.75 226 ALA A C 1
ATOM 1817 O O . ALA A 1 226 ? -40.598 -3.881 52.967 1.00 43.75 226 ALA A O 1
#

Secondary structure (DSSP, 8-state):
---------S----HHHHHHHHHHHHHHHHHHH---------------------S---------------------------------------PPP-------PPPHHHHHHHHHHHHHHHHHHHHHHHHHHHHHHHHHHHHHHHHHHHHHHHHHHHHHHHHHHHHHHHHHHHHT----TT-HHHHHHHHS---SSPPTT----HHHHHHHHHHHHS--------

InterPro domains:
  IPR000996 Clathrin light chain [PF01086] (7-218)
  IPR000996 Clathrin light chain [PTHR10639] (18-221)

Organism: Hypothenemus hampei (NCBI:txid57062)

pLDDT: mean 70.47, std 21.56, range [32.56, 98.25]